Protein AF-A0A3D0K0B6-F1 (afdb_monomer)

Nearest PDB structures (foldseek):
  2vwb-assembly1_A  TM=2.974E-01  e=1.271E+00  Methanocaldococcus jannaschii DSM 2661
  6jis-assembly1_A-2  TM=5.300E-01  e=8.899E+00  Staphylococcus aureus

Secondary structure (DSSP, 8-state):
--PPP--------SS--------------------------TT----EEEEEEETTEEEEEEE-SSEEEEE----HHHHTTHHHHHHHHHHHHHHBTB-PPPPSSPEEEEEESSHHHHHHHHHHH-TTTHHHHHH--S--EEETTEEEEE----STT-HHHHHHHHHHHHHHHHHHH-SSPPPHHHHHHHHHHHT-EEEETTEEEE-GGG-HHHHHHHHHHHHTT-PPPHHHHHHS-HHHHHHTT--

Structure (mmCIF, N/CA/C/O backbone):
data_AF-A0A3D0K0B6-F1
#
_entry.id   AF-A0A3D0K0B6-F1
#
loop_
_atom_site.group_PDB
_atom_site.id
_atom_site.type_symbol
_atom_site.label_atom_id
_atom_site.label_alt_id
_atom_site.label_comp_id
_atom_site.label_asym_id
_atom_site.label_entity_id
_atom_site.label_seq_id
_atom_site.pdbx_PDB_ins_code
_atom_site.Cartn_x
_atom_site.Cartn_y
_atom_site.Cartn_z
_atom_site.occupancy
_atom_site.B_iso_or_equiv
_atom_site.auth_seq_id
_atom_site.auth_comp_id
_atom_site.auth_asym_id
_atom_site.auth_atom_id
_atom_site.pdbx_PDB_model_num
ATOM 1 N N . MET A 1 1 ? 21.552 -0.315 -41.404 1.00 33.12 1 MET A N 1
ATOM 2 C CA . MET A 1 1 ? 21.803 -0.482 -39.952 1.00 33.12 1 MET A CA 1
ATOM 3 C C . MET A 1 1 ? 20.729 0.277 -39.189 1.00 33.12 1 MET A C 1
ATOM 5 O O . MET A 1 1 ? 20.830 1.487 -39.053 1.00 33.12 1 MET A O 1
ATOM 9 N N . ILE A 1 2 ? 19.659 -0.404 -38.778 1.00 27.23 2 ILE A N 1
ATOM 10 C CA . ILE A 1 2 ? 18.521 0.222 -38.091 1.00 27.23 2 ILE A CA 1
ATOM 11 C C . ILE A 1 2 ? 18.709 -0.002 -36.589 1.00 27.23 2 ILE A C 1
ATOM 13 O O . ILE A 1 2 ? 18.655 -1.135 -36.117 1.00 27.23 2 ILE A O 1
ATOM 17 N N . ARG A 1 3 ? 18.976 1.082 -35.852 1.00 28.05 3 ARG A N 1
ATOM 18 C CA . ARG A 1 3 ? 18.969 1.111 -34.385 1.00 28.05 3 ARG A CA 1
ATOM 19 C C . ARG A 1 3 ? 17.520 0.940 -33.914 1.00 28.05 3 ARG A C 1
ATOM 21 O O . ARG A 1 3 ? 16.686 1.779 -34.238 1.00 28.05 3 ARG A O 1
ATOM 28 N N . ARG A 1 4 ? 17.216 -0.131 -33.176 1.00 26.19 4 ARG A N 1
ATOM 29 C CA . ARG A 1 4 ? 15.941 -0.290 -32.453 1.00 26.19 4 ARG A CA 1
ATOM 30 C C . ARG A 1 4 ? 16.156 0.080 -30.979 1.00 26.19 4 ARG A C 1
ATOM 32 O O . ARG A 1 4 ? 17.152 -0.372 -30.415 1.00 26.19 4 ARG A O 1
ATOM 39 N N . PRO A 1 5 ? 15.281 0.888 -30.358 1.00 27.02 5 PRO A N 1
ATOM 40 C CA . PRO A 1 5 ? 15.399 1.225 -28.947 1.00 27.02 5 PRO A CA 1
ATOM 41 C C . PRO A 1 5 ? 14.890 0.039 -28.111 1.00 27.02 5 PRO A C 1
ATOM 43 O O . PRO A 1 5 ? 13.745 -0.377 -28.260 1.00 27.02 5 PRO A O 1
ATOM 46 N N . LEU A 1 6 ? 15.751 -0.538 -27.267 1.00 25.33 6 LEU A N 1
ATOM 47 C CA . LEU A 1 6 ? 15.336 -1.442 -26.190 1.00 25.33 6 LEU A CA 1
ATOM 48 C C . LEU A 1 6 ? 14.904 -0.574 -25.000 1.00 25.33 6 LEU A C 1
ATOM 50 O O . LEU A 1 6 ? 15.735 0.136 -24.436 1.00 25.33 6 LEU A O 1
ATOM 54 N N . MET A 1 7 ? 13.627 -0.633 -24.629 1.00 29.88 7 MET A N 1
ATOM 55 C CA . MET A 1 7 ? 13.132 -0.138 -23.341 1.00 29.88 7 MET A CA 1
ATOM 56 C C . MET A 1 7 ? 12.935 -1.328 -22.398 1.00 29.88 7 MET A C 1
ATOM 58 O O . MET A 1 7 ? 12.463 -2.382 -22.819 1.00 29.88 7 MET A O 1
ATOM 62 N N . LEU A 1 8 ? 13.392 -1.153 -21.156 1.00 34.34 8 LEU A N 1
ATOM 63 C CA . LEU A 1 8 ? 13.624 -2.191 -20.153 1.00 34.34 8 LEU A CA 1
ATOM 64 C C . LEU A 1 8 ? 12.753 -1.932 -18.918 1.00 34.34 8 LEU A C 1
ATOM 66 O O . LEU A 1 8 ? 12.872 -0.869 -18.312 1.00 34.34 8 LEU A O 1
ATOM 70 N N . LEU A 1 9 ? 11.950 -2.919 -18.527 1.00 33.53 9 LEU A N 1
ATOM 71 C CA . LEU A 1 9 ? 11.263 -3.002 -17.236 1.00 33.53 9 LEU A CA 1
ATOM 72 C C . LEU A 1 9 ? 11.635 -4.367 -16.630 1.00 33.53 9 LEU A C 1
ATOM 74 O O . LEU A 1 9 ? 11.650 -5.349 -17.367 1.00 33.53 9 LEU A O 1
ATOM 78 N N . ALA A 1 10 ? 12.019 -4.412 -15.352 1.00 28.88 10 ALA A N 1
ATOM 79 C CA . ALA A 1 10 ? 12.613 -5.590 -14.707 1.00 28.88 10 ALA A CA 1
ATOM 80 C C . ALA A 1 10 ? 11.835 -6.013 -13.454 1.00 28.88 10 ALA A C 1
ATOM 82 O O . ALA A 1 10 ? 11.464 -5.149 -12.655 1.00 28.88 10 ALA A O 1
ATOM 83 N N . LEU A 1 11 ? 11.635 -7.326 -13.287 1.00 37.38 11 LEU A N 1
ATOM 84 C CA . LEU A 1 11 ? 10.888 -7.952 -12.186 1.00 37.38 11 LEU A CA 1
ATOM 85 C C . LEU A 1 11 ? 11.677 -7.914 -10.851 1.00 37.38 11 LEU A C 1
ATOM 87 O O . LEU A 1 11 ? 12.905 -7.983 -10.867 1.00 37.38 11 LEU A O 1
ATOM 91 N N . LEU A 1 12 ? 11.164 -7.752 -9.620 1.00 38.09 12 LEU A N 1
ATOM 92 C CA . LEU A 1 12 ? 9.867 -7.887 -8.925 1.00 38.09 12 LEU A CA 1
ATOM 93 C C . LEU A 1 12 ? 9.613 -9.196 -8.171 1.00 38.09 12 LEU A C 1
ATOM 95 O O . LEU A 1 12 ? 9.805 -10.271 -8.705 1.00 38.09 12 LEU A O 1
ATOM 99 N N . LEU A 1 13 ? 9.151 -9.038 -6.922 1.00 38.19 13 LEU A N 1
ATOM 100 C CA . LEU A 1 13 ? 8.365 -9.999 -6.128 1.00 38.19 13 LEU A CA 1
ATOM 101 C C . LEU A 1 13 ? 9.069 -11.253 -5.591 1.00 38.19 13 LEU A C 1
ATOM 103 O O . LEU A 1 13 ? 8.831 -12.382 -5.997 1.00 38.19 13 LEU A O 1
ATOM 107 N N . THR A 1 14 ? 9.832 -11.071 -4.515 1.00 32.78 14 THR A N 1
ATOM 108 C CA . THR A 1 14 ? 9.788 -12.057 -3.427 1.00 32.78 14 THR A CA 1
ATOM 109 C C . THR A 1 14 ? 8.677 -11.613 -2.483 1.00 32.78 14 THR A C 1
ATOM 111 O O . THR A 1 14 ? 8.954 -10.754 -1.649 1.00 32.78 14 THR A O 1
ATOM 114 N N . GLY A 1 15 ? 7.452 -12.133 -2.633 1.00 37.78 15 GLY A N 1
ATOM 115 C CA . GLY A 1 15 ? 6.475 -12.046 -1.543 1.00 37.78 15 GLY A CA 1
ATOM 116 C C . GLY A 1 15 ? 4.990 -11.913 -1.847 1.00 37.78 15 GLY A C 1
ATOM 117 O O . GLY A 1 15 ? 4.209 -12.323 -0.994 1.00 37.78 15 GLY A O 1
ATOM 118 N N . CYS A 1 16 ? 4.584 -11.377 -2.994 1.00 41.53 16 CYS A N 1
ATOM 119 C CA . CYS A 1 16 ? 3.164 -11.106 -3.223 1.00 41.53 16 CYS A CA 1
ATOM 120 C C . CYS A 1 16 ? 2.524 -12.259 -3.999 1.00 41.53 16 CYS A C 1
ATOM 122 O O . CYS A 1 16 ? 3.092 -12.766 -4.969 1.00 41.53 16 CYS A O 1
ATOM 124 N N . ALA A 1 17 ? 1.346 -12.691 -3.559 1.00 40.41 17 ALA A N 1
ATOM 125 C CA . ALA A 1 17 ? 0.437 -13.431 -4.420 1.00 40.41 17 ALA A CA 1
ATOM 126 C C . ALA A 1 17 ? -0.821 -12.603 -4.593 1.00 40.41 17 ALA A C 1
ATOM 128 O O . ALA A 1 17 ? -1.637 -12.479 -3.686 1.00 40.41 17 ALA A O 1
ATOM 129 N N . GLN A 1 18 ? -0.989 -12.056 -5.785 1.00 40.97 18 GLN A N 1
ATOM 130 C CA . GLN A 1 18 ? -2.272 -11.542 -6.210 1.00 40.97 18 GLN A CA 1
ATOM 131 C C . GLN A 1 18 ? -3.159 -12.739 -6.550 1.00 40.97 18 GLN A C 1
ATOM 133 O O . GLN A 1 18 ? -2.770 -13.626 -7.312 1.00 40.97 18 GLN A O 1
ATOM 138 N N . THR A 1 19 ? -4.349 -12.798 -5.961 1.00 38.09 19 THR A N 1
ATOM 139 C CA . THR A 1 19 ? -5.325 -13.815 -6.341 1.00 38.09 19 THR A CA 1
ATOM 140 C C . THR A 1 19 ? -6.302 -13.254 -7.348 1.00 38.09 19 THR A C 1
ATOM 142 O O . THR A 1 19 ? -7.126 -12.400 -7.041 1.00 38.09 19 THR A O 1
ATOM 145 N N . TYR A 1 20 ? -6.225 -13.785 -8.566 1.00 38.91 20 TYR A N 1
ATOM 146 C CA . TYR A 1 20 ? -7.275 -13.663 -9.567 1.00 38.91 20 TYR A CA 1
ATOM 147 C C . TYR A 1 20 ? -8.431 -14.586 -9.171 1.00 38.91 20 TYR A C 1
ATOM 149 O O . TYR A 1 20 ? -8.595 -15.674 -9.722 1.00 38.91 20 TYR A O 1
ATOM 157 N N . VAL A 1 21 ? -9.220 -14.189 -8.172 1.00 34.81 21 VAL A N 1
ATOM 158 C CA . VAL A 1 21 ? -10.475 -14.885 -7.879 1.00 34.81 21 VAL A CA 1
ATOM 159 C C . VAL A 1 21 ? -11.548 -14.314 -8.799 1.00 34.81 21 VAL A C 1
ATOM 161 O O . VAL A 1 21 ? -11.971 -13.171 -8.660 1.00 34.81 21 VAL A O 1
ATOM 164 N N . HIS A 1 22 ? -11.995 -15.104 -9.777 1.00 30.53 22 HIS A N 1
ATOM 165 C CA . HIS A 1 22 ? -13.179 -14.769 -10.563 1.00 30.53 22 HIS A CA 1
ATOM 166 C C . HIS A 1 22 ? -14.430 -15.256 -9.824 1.00 30.53 22 HIS A C 1
ATOM 168 O O . HIS A 1 22 ? -15.000 -16.294 -10.156 1.00 30.53 22 HIS A O 1
ATOM 174 N N . THR A 1 23 ? -14.863 -14.530 -8.797 1.00 28.89 23 THR A N 1
ATOM 175 C CA . THR A 1 23 ? -16.148 -14.779 -8.133 1.00 28.89 23 THR A CA 1
ATOM 176 C C . THR A 1 23 ? -17.231 -13.914 -8.771 1.00 28.89 23 THR A C 1
ATOM 178 O O . THR A 1 23 ? -17.314 -12.703 -8.581 1.00 28.89 23 THR A O 1
ATOM 181 N N . ARG A 1 24 ? -18.104 -14.552 -9.562 1.00 28.19 24 ARG A N 1
ATOM 182 C CA . ARG A 1 24 ? -19.399 -13.970 -9.937 1.00 28.19 24 ARG A CA 1
ATOM 183 C C . ARG A 1 24 ? -20.293 -13.881 -8.691 1.00 28.19 24 ARG A C 1
ATOM 185 O O . ARG A 1 24 ? -20.559 -14.909 -8.087 1.00 28.19 24 ARG A O 1
ATOM 192 N N . HIS A 1 25 ? -20.759 -12.662 -8.401 1.00 33.31 25 HIS A N 1
ATOM 193 C CA . HIS A 1 25 ? -21.971 -12.239 -7.670 1.00 33.31 25 HIS A CA 1
ATOM 194 C C . HIS A 1 25 ? -22.553 -13.119 -6.546 1.00 33.31 25 HIS A C 1
ATOM 196 O O . HIS A 1 25 ? -23.050 -14.205 -6.816 1.00 33.31 25 HIS A O 1
ATOM 202 N N . THR A 1 26 ? -22.787 -12.488 -5.385 1.00 29.45 26 THR A N 1
ATOM 203 C CA . THR A 1 26 ? -24.147 -12.328 -4.820 1.00 29.45 26 THR A CA 1
ATOM 204 C C . THR A 1 26 ? -24.251 -11.033 -4.014 1.00 29.45 26 THR A C 1
ATOM 206 O O . THR A 1 26 ? -23.355 -10.712 -3.236 1.00 29.45 26 THR A O 1
ATOM 209 N N . ASP A 1 27 ? -25.362 -10.322 -4.201 1.00 32.47 27 ASP A N 1
ATOM 210 C CA . ASP A 1 27 ? -25.748 -9.099 -3.500 1.00 32.47 27 ASP A CA 1
ATOM 211 C C . ASP A 1 27 ? -25.811 -9.299 -1.979 1.00 32.47 27 ASP A C 1
ATOM 213 O O . ASP A 1 27 ? -26.741 -9.898 -1.440 1.00 32.47 27 ASP A O 1
ATOM 217 N N . GLY A 1 28 ? -24.821 -8.758 -1.273 1.00 25.45 28 GLY A N 1
ATOM 218 C CA . GLY A 1 28 ? -24.930 -8.434 0.142 1.00 25.45 28 GLY A CA 1
ATOM 219 C C . GLY A 1 28 ? -25.215 -6.947 0.259 1.00 25.45 28 GLY A C 1
ATOM 220 O O . GLY A 1 28 ? -24.317 -6.135 0.054 1.00 25.45 28 GLY A O 1
ATOM 221 N N . VAL A 1 29 ? -26.463 -6.585 0.560 1.00 30.47 29 VAL A N 1
ATOM 222 C CA . VAL A 1 29 ? -26.863 -5.213 0.895 1.00 30.47 29 VAL A CA 1
ATOM 223 C C . VAL A 1 29 ? -26.018 -4.746 2.085 1.00 30.47 29 VAL A C 1
ATOM 225 O O . VAL A 1 29 ? -26.321 -5.059 3.235 1.00 30.47 29 VAL A O 1
ATOM 228 N N . ARG A 1 30 ? -24.924 -4.025 1.815 1.00 35.31 30 ARG A N 1
ATOM 229 C CA . ARG A 1 30 ? -24.173 -3.290 2.834 1.00 35.31 30 ARG A CA 1
ATOM 230 C C . ARG A 1 30 ? -24.937 -1.985 3.037 1.00 35.31 30 ARG A C 1
ATOM 232 O O . ARG A 1 30 ? -25.096 -1.206 2.101 1.00 35.31 30 ARG A O 1
ATOM 239 N N . SER A 1 31 ? -25.495 -1.823 4.233 1.00 31.08 31 SER A N 1
ATOM 240 C CA . SER A 1 31 ? -26.216 -0.626 4.668 1.00 31.08 31 SER A CA 1
ATOM 241 C C . SER A 1 31 ? -25.439 0.642 4.313 1.00 31.08 31 SER A C 1
ATOM 243 O O . SER A 1 31 ? -24.221 0.675 4.498 1.00 31.08 31 SER A O 1
ATOM 245 N N . GLU A 1 32 ? -26.156 1.655 3.818 1.00 27.95 32 GLU A N 1
ATOM 246 C CA . GLU A 1 32 ? -25.639 2.988 3.490 1.00 27.95 32 GLU A CA 1
ATOM 247 C C . GLU A 1 32 ? -24.659 3.496 4.560 1.00 27.95 32 GLU A C 1
ATOM 249 O O . GLU A 1 32 ? -24.895 3.273 5.755 1.00 27.95 32 GLU A O 1
ATOM 254 N N . PRO A 1 33 ? -23.570 4.190 4.179 1.00 37.03 33 PRO A N 1
ATOM 255 C CA . PRO A 1 33 ? -22.687 4.786 5.163 1.00 37.03 33 PRO A CA 1
ATOM 256 C C . PRO A 1 33 ? -23.485 5.826 5.951 1.00 37.03 33 PRO A C 1
ATOM 258 O O . PRO A 1 33 ? -23.880 6.867 5.424 1.00 37.03 33 PRO A O 1
ATOM 261 N N . ALA A 1 34 ? -23.739 5.517 7.224 1.00 35.72 34 ALA A N 1
ATOM 262 C CA . ALA A 1 34 ? -24.289 6.462 8.176 1.00 35.72 34 ALA A CA 1
ATOM 263 C C . ALA A 1 34 ? -23.447 7.740 8.121 1.00 35.72 34 ALA A C 1
ATOM 265 O O . ALA A 1 34 ? -22.226 7.684 8.245 1.00 35.72 34 ALA A O 1
ATOM 266 N N . ASN A 1 35 ? -24.131 8.857 7.887 1.00 32.78 35 ASN A N 1
ATOM 267 C CA . ASN A 1 35 ? -23.656 10.236 7.879 1.00 32.78 35 ASN A CA 1
ATOM 268 C C . ASN A 1 35 ? -22.459 10.453 8.840 1.00 32.78 35 ASN A C 1
ATOM 270 O O . ASN A 1 35 ? -22.657 10.719 10.027 1.00 32.78 35 ASN A O 1
ATOM 274 N N . ARG A 1 36 ? -21.217 10.285 8.353 1.00 44.59 36 ARG A N 1
ATOM 275 C CA . ARG A 1 36 ? -19.996 10.471 9.154 1.00 44.59 36 ARG A CA 1
ATOM 276 C C . ARG A 1 36 ? -19.778 11.974 9.312 1.00 44.59 36 ARG A C 1
ATOM 278 O O . ARG A 1 36 ? -19.356 12.653 8.379 1.00 44.59 36 ARG A O 1
ATOM 285 N N . SER A 1 37 ? -20.129 12.511 10.479 1.00 31.39 37 SER A N 1
ATOM 286 C CA . SER A 1 37 ? -19.869 13.907 10.817 1.00 31.39 37 SER A CA 1
ATOM 287 C C . SER A 1 37 ? -18.380 14.088 11.097 1.00 31.39 37 SER A C 1
ATOM 289 O O . SER A 1 37 ? -17.897 13.752 12.177 1.00 31.39 37 SER A O 1
ATOM 291 N N . TRP A 1 38 ? -17.654 14.626 10.124 1.00 41.03 38 TRP A N 1
ATOM 292 C CA . TRP A 1 38 ? -16.280 15.075 10.307 1.00 41.03 38 TRP A CA 1
ATOM 293 C C . TRP A 1 38 ? -16.286 16.328 11.190 1.00 41.03 38 TRP A C 1
ATOM 295 O O . TRP A 1 38 ? -16.588 17.427 10.725 1.00 41.03 38 TRP A O 1
ATOM 305 N N . SER A 1 39 ? -16.009 16.181 12.485 1.00 34.47 39 SER A N 1
ATOM 306 C CA . SER A 1 39 ? -15.748 17.335 13.343 1.00 34.47 39 SER A CA 1
ATOM 307 C C . SER A 1 39 ? -14.322 17.813 13.089 1.00 34.47 39 SER A C 1
ATOM 309 O O . SER A 1 39 ? -13.369 17.158 13.508 1.00 34.47 39 SER A O 1
ATOM 311 N N . MET A 1 40 ? -14.176 18.951 12.407 1.00 31.89 40 MET A N 1
ATOM 312 C CA . MET A 1 40 ? -12.910 19.683 12.365 1.00 31.89 40 MET A CA 1
ATOM 313 C C . MET A 1 40 ? -12.516 20.050 13.798 1.00 31.89 40 MET A C 1
ATOM 315 O O . MET A 1 40 ? -13.176 20.878 14.425 1.00 31.89 40 MET A O 1
ATOM 319 N N . SER A 1 41 ? -11.449 19.450 14.321 1.00 40.12 41 SER A N 1
ATOM 320 C CA . SER A 1 41 ? -10.722 20.062 15.429 1.00 40.12 41 SER A CA 1
ATOM 321 C C . SER A 1 41 ? -9.900 21.231 14.881 1.00 40.12 41 SER A C 1
ATOM 323 O O . SER A 1 41 ? -9.440 21.202 13.736 1.00 40.12 41 SER A O 1
ATOM 325 N N . GLU A 1 42 ? -9.708 22.269 15.693 1.00 38.72 42 GLU A N 1
ATOM 326 C CA . GLU A 1 42 ? -8.982 23.499 15.331 1.00 38.72 42 GLU A CA 1
ATOM 327 C C . GLU A 1 42 ? -7.492 23.267 14.969 1.00 38.72 42 GLU A C 1
ATOM 329 O O . GLU A 1 42 ? -6.800 24.206 14.587 1.00 38.72 42 GLU A O 1
ATOM 334 N N . GLU A 1 43 ? -7.013 22.015 14.995 1.00 44.09 43 GLU A N 1
ATOM 335 C CA . GLU A 1 43 ? -5.651 21.598 14.630 1.00 44.09 43 GLU A CA 1
ATOM 336 C C . GLU A 1 43 ? -5.557 20.729 13.357 1.00 44.09 43 GLU A C 1
ATOM 338 O O . GLU A 1 43 ? -4.500 20.176 13.068 1.00 44.09 43 GLU A O 1
ATOM 343 N N . GLY A 1 44 ? -6.619 20.619 12.550 1.00 46.34 44 GLY A N 1
ATOM 344 C CA . GLY A 1 44 ? -6.508 20.044 11.199 1.00 46.34 44 GLY A CA 1
ATOM 345 C C . GLY A 1 44 ? -6.074 18.573 11.158 1.00 46.34 44 GLY A C 1
ATOM 346 O O . GLY A 1 44 ? -5.379 18.168 10.227 1.00 46.34 44 GLY A O 1
ATOM 347 N N . ASN A 1 45 ? -6.463 17.773 12.155 1.00 53.91 45 ASN A N 1
ATOM 348 C CA . ASN A 1 45 ? -6.181 16.342 12.150 1.00 53.91 45 ASN A CA 1
ATOM 349 C C . ASN A 1 45 ? -7.218 15.611 11.281 1.00 53.91 45 ASN A C 1
ATOM 351 O O . ASN A 1 45 ? -8.366 15.436 11.682 1.00 53.91 45 ASN A O 1
ATOM 355 N N . TRP A 1 46 ? -6.816 15.208 10.074 1.00 76.31 46 TRP A N 1
ATOM 356 C CA . TRP A 1 46 ? -7.658 14.493 9.102 1.00 76.31 46 TRP A CA 1
ATOM 357 C C . TRP A 1 46 ? -7.794 12.995 9.415 1.00 76.31 46 TRP A C 1
ATOM 359 O O . TRP A 1 46 ? -8.292 12.243 8.583 1.00 76.31 46 TRP A O 1
ATOM 369 N N . SER A 1 47 ? -7.341 12.552 10.591 1.00 88.94 47 SER A N 1
ATOM 370 C CA . SER A 1 47 ? -7.308 11.144 10.975 1.00 88.94 47 SER A CA 1
ATOM 371 C C . SER A 1 47 ? -7.947 10.868 12.336 1.00 88.94 47 SER A C 1
ATOM 373 O O . SER A 1 47 ? -7.995 11.729 13.216 1.00 88.94 47 SER A O 1
ATOM 375 N N . SER A 1 48 ? -8.456 9.648 12.488 1.00 94.19 48 SER A N 1
ATOM 376 C CA . SER A 1 48 ? -9.111 9.113 13.682 1.00 94.19 48 SER A CA 1
ATOM 377 C C . SER A 1 48 ? -8.392 7.826 14.095 1.00 94.19 48 SER A C 1
ATOM 379 O O . SER A 1 48 ? -8.055 7.009 13.242 1.00 94.19 48 SER A O 1
ATOM 381 N N . LEU A 1 49 ? -8.131 7.653 15.395 1.00 95.38 49 LEU A N 1
ATOM 382 C CA . LEU A 1 49 ? -7.564 6.427 15.962 1.00 95.38 49 LEU A CA 1
ATOM 383 C C . LEU A 1 49 ? -8.574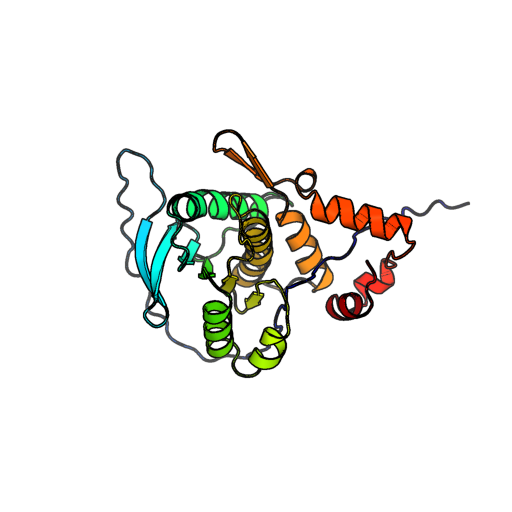 5.835 16.943 1.00 95.38 49 LEU A C 1
ATOM 385 O O . LEU A 1 49 ? -8.876 6.453 17.964 1.00 95.38 49 LEU A O 1
ATOM 389 N N . GLN A 1 50 ? -9.098 4.651 16.633 1.00 96.62 50 GLN A N 1
ATOM 390 C CA . GLN A 1 50 ? -10.077 3.949 17.463 1.00 96.62 50 GLN A CA 1
ATOM 391 C C . GLN A 1 50 ? -9.504 2.625 17.973 1.00 96.62 50 GLN A C 1
ATOM 393 O O . GLN A 1 50 ? -8.800 1.944 17.223 1.00 96.62 50 GLN A O 1
ATOM 398 N N . PRO A 1 51 ? -9.830 2.204 19.208 1.00 97.44 51 PRO A N 1
ATOM 399 C CA . PRO A 1 51 ? -9.522 0.856 19.662 1.00 97.44 51 PRO A CA 1
ATOM 400 C C . PRO A 1 51 ? -10.128 -0.186 18.720 1.00 97.44 51 PRO A C 1
ATOM 402 O O . PRO A 1 51 ? -11.295 -0.099 18.331 1.00 97.44 51 PRO A O 1
ATOM 405 N N . TRP A 1 52 ? -9.340 -1.194 18.375 1.00 97.31 52 TRP A N 1
ATOM 406 C CA . TRP A 1 52 ? -9.758 -2.315 17.547 1.00 97.31 52 TRP A CA 1
ATOM 407 C C . TRP A 1 52 ? -9.159 -3.605 18.099 1.00 97.31 52 TRP A C 1
ATOM 409 O O . TRP A 1 52 ? -8.156 -3.580 18.798 1.00 97.31 52 TRP A O 1
ATOM 419 N N . THR A 1 53 ? -9.765 -4.753 17.800 1.00 97.06 53 THR A N 1
ATOM 420 C CA . THR A 1 53 ? -9.188 -6.044 18.184 1.00 97.06 53 THR A CA 1
ATOM 421 C C . THR A 1 53 ? -9.273 -7.039 17.041 1.00 97.06 53 THR A C 1
ATOM 423 O O . THR A 1 53 ? -10.242 -7.067 16.277 1.00 97.06 53 THR A O 1
ATOM 426 N N . PHE A 1 54 ? -8.270 -7.908 16.953 1.00 97.44 54 PHE A N 1
ATOM 427 C CA . PHE A 1 54 ? -8.267 -9.035 16.032 1.00 97.44 54 PHE A CA 1
ATOM 428 C C . PHE A 1 54 ? -8.040 -10.334 16.789 1.00 97.44 54 PHE A C 1
ATOM 430 O O . PHE A 1 54 ? -6.961 -10.583 17.319 1.00 97.44 54 PHE A O 1
ATOM 437 N N . MET A 1 55 ? -9.071 -11.181 16.845 1.00 96.06 55 MET A N 1
ATOM 438 C CA . MET A 1 55 ? -9.016 -12.477 17.537 1.00 96.06 55 MET A CA 1
ATOM 439 C C . MET A 1 55 ? -8.508 -12.378 18.992 1.00 96.06 55 MET A C 1
ATOM 441 O O . MET A 1 55 ? -7.768 -13.245 19.455 1.00 96.06 55 MET A O 1
ATOM 445 N N . GLY A 1 56 ? -8.903 -11.320 19.708 1.00 95.25 56 GLY A N 1
ATOM 446 C CA . GLY A 1 56 ? -8.500 -11.071 21.097 1.00 95.25 56 GLY A CA 1
ATOM 447 C C . GLY A 1 56 ? -7.132 -10.404 21.268 1.00 95.25 56 GLY A C 1
ATOM 448 O O . GLY A 1 56 ? -6.694 -10.236 22.400 1.00 95.25 56 GLY A O 1
ATOM 449 N N . VAL A 1 57 ? -6.458 -10.029 20.177 1.00 96.94 57 VAL A N 1
ATOM 450 C CA . VAL A 1 57 ? -5.270 -9.169 20.214 1.00 96.94 57 VAL A CA 1
ATOM 451 C C . VAL A 1 57 ? -5.710 -7.716 20.078 1.00 96.94 57 VAL A C 1
ATOM 453 O O . VAL A 1 57 ? -6.459 -7.394 19.155 1.00 96.94 57 VAL A O 1
ATOM 456 N N . GLU A 1 58 ? -5.250 -6.866 20.994 1.00 97.75 58 GLU A N 1
ATOM 457 C CA . GLU A 1 58 ? -5.476 -5.419 20.956 1.00 97.75 58 GLU A CA 1
ATOM 458 C C . GLU A 1 58 ? -4.806 -4.778 19.737 1.00 97.75 58 GLU A C 1
ATOM 460 O O . GLU A 1 58 ? -3.754 -5.216 19.266 1.00 97.75 58 GLU A O 1
ATOM 465 N N . GLY A 1 59 ? -5.425 -3.725 19.226 1.00 97.31 59 GLY A N 1
ATOM 466 C CA . GLY A 1 59 ? -4.967 -2.998 18.059 1.00 97.31 59 GLY A CA 1
ATOM 467 C C . GLY A 1 59 ? -5.676 -1.659 17.905 1.00 97.31 59 GLY A C 1
ATOM 468 O O . GLY A 1 59 ? -6.431 -1.207 18.768 1.00 97.31 59 GLY A O 1
ATOM 469 N N . THR A 1 60 ? -5.433 -1.031 16.765 1.00 98.38 60 THR A N 1
ATOM 470 C CA . THR A 1 60 ? -5.929 0.295 16.424 1.00 98.38 60 THR A CA 1
ATOM 471 C C . THR A 1 60 ? -6.531 0.258 15.026 1.00 98.38 60 THR A C 1
ATOM 473 O O . THR A 1 60 ? -5.917 -0.244 14.084 1.00 98.38 60 THR A O 1
ATOM 476 N N . LEU A 1 61 ? -7.736 0.799 14.884 1.00 98.44 61 LEU A N 1
ATOM 477 C CA . LEU A 1 61 ? -8.281 1.216 13.602 1.00 98.44 61 LEU A CA 1
ATOM 478 C C . LEU A 1 61 ? -7.848 2.664 13.368 1.00 98.44 61 LEU A C 1
ATOM 480 O O . LEU A 1 61 ? -8.214 3.560 14.126 1.00 98.44 61 LEU A O 1
ATOM 484 N N . VAL A 1 62 ? -7.057 2.867 12.324 1.00 98.12 62 VAL A N 1
ATOM 485 C CA . VAL A 1 62 ? -6.645 4.175 11.828 1.00 98.12 62 VAL A CA 1
ATOM 486 C C . VAL A 1 62 ? -7.561 4.540 10.664 1.00 98.12 62 VAL A C 1
ATOM 488 O O . VAL A 1 62 ? -7.591 3.843 9.652 1.00 98.12 62 VAL A O 1
ATOM 491 N N . GLU A 1 63 ? -8.298 5.633 10.789 1.00 97.56 63 GLU A N 1
ATOM 492 C CA . GLU A 1 63 ? -9.176 6.143 9.738 1.00 97.56 63 GLU A CA 1
ATOM 493 C C . GLU A 1 63 ? -8.632 7.453 9.182 1.00 97.56 63 GLU A C 1
ATOM 495 O O . GLU A 1 63 ? -8.189 8.325 9.930 1.00 97.56 63 GLU A O 1
ATOM 500 N N . THR A 1 64 ? -8.725 7.610 7.869 1.00 96.69 64 THR A N 1
ATOM 501 C CA . THR A 1 64 ? -8.458 8.854 7.138 1.00 96.69 64 THR A CA 1
ATOM 502 C C . THR A 1 64 ? -9.605 9.092 6.142 1.00 96.69 64 THR A C 1
ATOM 504 O O . THR A 1 64 ? -10.521 8.266 6.059 1.00 96.69 64 THR A O 1
ATOM 507 N N . PRO A 1 65 ? -9.612 10.179 5.346 1.00 95.50 65 PRO A N 1
ATOM 508 C CA . PRO A 1 65 ? -10.645 10.365 4.331 1.00 95.50 65 PRO A CA 1
ATOM 509 C C . PRO A 1 65 ? -10.690 9.225 3.304 1.00 95.50 65 PRO A C 1
ATOM 511 O O . PRO A 1 65 ? -11.767 8.921 2.791 1.00 95.50 65 PRO A O 1
ATOM 514 N N . ASN A 1 66 ? -9.545 8.594 3.007 1.00 97.31 66 ASN A N 1
ATOM 515 C CA . ASN A 1 66 ? -9.433 7.579 1.960 1.00 97.31 66 ASN A CA 1
ATOM 516 C C . ASN A 1 66 ? -9.059 6.173 2.455 1.00 97.31 66 ASN A C 1
ATOM 518 O O . ASN A 1 66 ? -9.006 5.259 1.630 1.00 97.31 66 ASN A O 1
ATOM 522 N N . TRP A 1 67 ? -8.821 5.968 3.753 1.00 98.00 67 TRP A N 1
ATOM 523 C CA . TRP A 1 67 ? -8.326 4.694 4.281 1.00 98.00 67 TRP A CA 1
ATOM 524 C C . TRP A 1 67 ? -8.996 4.268 5.589 1.00 98.00 67 TRP A C 1
ATOM 526 O O . TRP A 1 67 ? -9.310 5.089 6.449 1.00 98.00 67 TRP A O 1
ATOM 536 N N . GLU A 1 68 ? -9.146 2.954 5.742 1.00 98.44 68 GLU A N 1
ATOM 537 C CA . GLU A 1 68 ? -9.467 2.261 6.991 1.00 98.44 68 GLU A CA 1
ATOM 538 C C . GLU A 1 68 ? -8.370 1.213 7.229 1.00 98.44 68 GLU A C 1
ATOM 540 O O . GLU A 1 68 ? -8.350 0.162 6.587 1.00 98.44 68 GLU A O 1
ATOM 545 N N . ILE A 1 69 ? -7.413 1.515 8.110 1.00 98.44 69 ILE A N 1
ATOM 546 C CA . ILE A 1 69 ? -6.241 0.673 8.369 1.00 98.44 69 ILE A CA 1
ATOM 547 C C . ILE A 1 69 ? -6.400 0.003 9.731 1.00 98.44 69 ILE A C 1
ATOM 549 O O . ILE A 1 69 ? -6.294 0.630 10.783 1.00 98.44 69 ILE A O 1
ATOM 553 N N . TYR A 1 70 ? -6.626 -1.299 9.706 1.00 98.56 70 TYR A N 1
ATOM 554 C CA . TYR A 1 70 ? -6.743 -2.160 10.868 1.00 98.56 70 TYR A CA 1
ATOM 555 C C . TYR A 1 70 ? -5.365 -2.713 11.219 1.00 98.56 70 TYR A C 1
ATOM 557 O O . TYR A 1 70 ? -4.818 -3.544 10.489 1.00 98.56 70 TYR A O 1
ATOM 565 N N . THR A 1 71 ? -4.784 -2.261 12.326 1.00 97.94 71 THR A N 1
ATOM 566 C CA . THR A 1 71 ? -3.436 -2.668 12.727 1.00 97.94 71 THR A CA 1
ATOM 567 C C . THR A 1 71 ? -3.374 -3.185 14.155 1.00 97.94 71 THR A C 1
ATOM 569 O O . THR A 1 71 ? -4.047 -2.687 15.046 1.00 97.94 71 THR A O 1
ATOM 572 N N . THR A 1 72 ? -2.565 -4.214 14.376 1.00 97.38 72 THR A N 1
ATOM 573 C CA . THR A 1 72 ? -2.204 -4.724 15.712 1.00 97.38 72 THR A CA 1
ATOM 574 C C . THR A 1 72 ? -0.760 -4.378 16.073 1.00 97.38 72 THR A C 1
ATOM 576 O O . THR A 1 72 ? -0.200 -4.948 17.007 1.00 97.38 72 THR A O 1
ATOM 579 N N . ILE A 1 73 ? -0.126 -3.483 15.309 1.00 94.38 73 ILE A N 1
ATOM 580 C CA . ILE A 1 73 ? 1.198 -2.966 15.640 1.00 94.38 73 ILE A CA 1
ATOM 581 C C . ILE A 1 73 ? 1.053 -2.057 16.861 1.00 94.38 73 ILE A C 1
ATOM 583 O O . ILE A 1 73 ? 0.224 -1.150 16.878 1.00 94.38 73 ILE A O 1
ATOM 587 N N . ASP A 1 74 ? 1.863 -2.313 17.882 1.00 91.94 74 ASP A N 1
ATOM 588 C CA . ASP A 1 74 ? 1.832 -1.619 19.173 1.00 91.94 74 ASP A CA 1
ATOM 589 C C . ASP A 1 74 ? 2.775 -0.406 19.232 1.00 91.94 74 ASP A C 1
ATOM 591 O O . ASP A 1 74 ? 2.694 0.420 20.142 1.00 91.94 74 ASP A O 1
ATOM 595 N N . ASN A 1 75 ? 3.658 -0.254 18.244 1.00 91.62 75 ASN A N 1
ATOM 596 C CA . ASN A 1 75 ? 4.539 0.897 18.123 1.00 91.62 75 ASN A CA 1
ATOM 597 C C . ASN A 1 75 ? 3.733 2.163 17.788 1.00 91.62 75 ASN A C 1
ATOM 599 O O . ASN A 1 75 ? 3.475 2.468 16.622 1.00 91.62 75 ASN A O 1
ATOM 603 N N . GLU A 1 76 ? 3.399 2.945 18.816 1.00 91.25 76 GLU A N 1
ATOM 604 C CA . GLU A 1 76 ? 2.632 4.190 18.693 1.00 91.25 76 GLU A CA 1
ATOM 605 C C . GLU A 1 76 ? 3.220 5.159 17.663 1.00 91.25 76 GLU A C 1
ATOM 607 O O . GLU A 1 76 ? 2.480 5.810 16.930 1.00 91.25 76 GLU A O 1
ATOM 612 N N . ARG A 1 77 ? 4.552 5.270 17.566 1.00 89.81 77 ARG A N 1
ATOM 613 C CA . ARG A 1 77 ? 5.187 6.164 16.588 1.00 89.81 77 ARG A CA 1
ATOM 614 C C . ARG A 1 77 ? 4.899 5.709 15.160 1.00 89.81 77 ARG A C 1
ATOM 616 O O . ARG A 1 77 ? 4.701 6.559 14.295 1.00 89.81 77 ARG A O 1
ATOM 623 N N . PHE A 1 78 ? 4.912 4.402 14.917 1.00 91.06 78 PHE A N 1
ATOM 624 C CA . PHE A 1 78 ? 4.602 3.844 13.608 1.00 91.06 78 PHE A CA 1
ATOM 625 C C . PHE A 1 78 ? 3.118 4.007 13.283 1.00 91.06 78 PHE A C 1
ATOM 627 O O . PHE A 1 78 ? 2.793 4.546 12.230 1.00 91.06 78 PHE A O 1
ATOM 634 N N . VAL A 1 79 ? 2.229 3.663 14.220 1.00 93.75 79 VAL A N 1
ATOM 635 C CA . VAL A 1 79 ? 0.772 3.812 14.061 1.00 93.75 79 VAL A CA 1
ATOM 636 C C . VAL A 1 79 ? 0.384 5.264 13.770 1.00 93.75 79 VAL A C 1
ATOM 638 O O . VAL A 1 79 ? -0.350 5.518 12.819 1.00 93.75 79 VAL A O 1
ATOM 641 N N . ASN A 1 80 ? 0.942 6.229 14.507 1.00 92.56 80 ASN A N 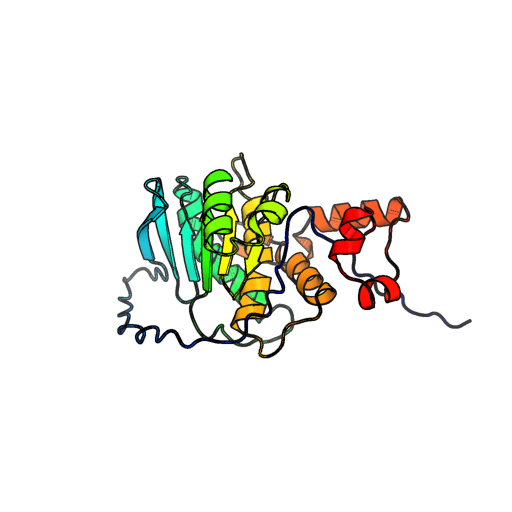1
ATOM 642 C CA . ASN A 1 80 ? 0.707 7.659 14.272 1.00 92.56 80 ASN A CA 1
ATOM 643 C C . ASN A 1 80 ? 1.265 8.162 12.929 1.00 92.56 80 ASN A C 1
ATOM 645 O O . ASN A 1 80 ? 0.870 9.226 12.465 1.00 92.56 80 ASN A O 1
ATOM 649 N N . PHE A 1 81 ? 2.191 7.429 12.306 1.00 92.38 81 PHE A N 1
ATOM 650 C CA . PHE A 1 81 ? 2.761 7.774 11.003 1.00 92.38 81 PHE A CA 1
ATOM 651 C C . PHE A 1 81 ? 1.957 7.198 9.823 1.00 92.38 81 PHE A C 1
ATOM 653 O O . PHE A 1 81 ? 2.068 7.705 8.705 1.00 92.38 81 PHE A O 1
ATOM 660 N N . LEU A 1 82 ? 1.136 6.164 10.051 1.00 94.75 82 LEU A N 1
ATOM 661 C CA . LEU A 1 82 ? 0.353 5.511 8.997 1.00 94.75 82 LEU A CA 1
ATOM 662 C C . LEU A 1 82 ? -0.597 6.462 8.246 1.00 94.75 82 LEU A C 1
ATOM 664 O O . LEU A 1 82 ? -0.589 6.386 7.016 1.00 94.75 82 LEU A O 1
ATOM 668 N N . PRO A 1 83 ? -1.361 7.369 8.899 1.00 96.19 83 PRO A N 1
ATOM 669 C CA . PRO A 1 83 ? -2.265 8.274 8.186 1.00 96.19 83 PRO A CA 1
ATOM 670 C C . PRO A 1 83 ? -1.560 9.070 7.085 1.00 96.19 83 PRO A C 1
ATOM 672 O O . PRO A 1 83 ? -1.949 9.015 5.918 1.00 96.19 83 PRO A O 1
ATOM 675 N N . ASP A 1 84 ? -0.468 9.747 7.449 1.00 94.69 84 ASP A N 1
ATOM 676 C CA . ASP A 1 84 ? 0.302 10.585 6.532 1.00 94.69 84 ASP A CA 1
ATOM 677 C C . ASP A 1 84 ? 0.911 9.758 5.398 1.00 94.69 84 ASP A C 1
ATOM 679 O O . ASP A 1 84 ? 0.963 10.205 4.249 1.00 94.69 84 ASP A O 1
ATOM 683 N N . PHE A 1 85 ? 1.382 8.546 5.705 1.00 96.25 85 PHE A N 1
ATOM 684 C CA . PHE A 1 85 ? 1.986 7.668 4.712 1.00 96.25 85 PHE A CA 1
ATOM 685 C C . PHE A 1 85 ? 0.989 7.184 3.667 1.00 96.25 85 PHE A C 1
ATOM 687 O O . PHE A 1 85 ? 1.265 7.306 2.473 1.00 96.25 85 PHE A O 1
ATOM 694 N N . TYR A 1 86 ? -0.154 6.656 4.098 1.00 97.62 86 TYR A N 1
ATOM 695 C CA . TYR A 1 86 ? -1.157 6.096 3.196 1.00 97.62 86 TYR A CA 1
ATOM 696 C C . TYR A 1 86 ? -1.828 7.179 2.341 1.00 97.62 86 TYR A C 1
ATOM 698 O O . TYR A 1 86 ? -2.035 6.977 1.143 1.00 97.62 86 TYR A O 1
ATOM 706 N N . GLU A 1 87 ? -2.089 8.364 2.900 1.00 97.31 87 GLU A N 1
ATOM 707 C CA . GLU A 1 87 ? -2.592 9.502 2.120 1.00 97.31 87 GLU A CA 1
ATOM 708 C C . GLU A 1 87 ? -1.551 10.003 1.106 1.00 97.31 87 GLU A C 1
ATOM 710 O O . GLU A 1 87 ? -1.876 10.222 -0.063 1.00 97.31 87 GLU A O 1
ATOM 715 N N . ALA A 1 88 ? -0.274 10.103 1.495 1.00 96.81 88 ALA A N 1
ATOM 716 C CA . ALA A 1 88 ? 0.792 10.467 0.560 1.00 96.81 88 ALA A CA 1
ATOM 717 C C . ALA A 1 88 ? 1.004 9.410 -0.541 1.00 96.81 88 ALA A C 1
ATOM 719 O O . ALA A 1 88 ? 1.345 9.766 -1.672 1.00 96.81 88 ALA A O 1
ATOM 720 N N . ALA A 1 89 ? 0.815 8.126 -0.224 1.00 97.69 89 ALA A N 1
ATOM 721 C CA . ALA A 1 89 ? 0.882 7.041 -1.195 1.00 97.69 89 ALA A CA 1
ATOM 722 C C . ALA A 1 89 ? -0.264 7.150 -2.207 1.00 97.69 89 ALA A C 1
ATOM 724 O O . ALA A 1 89 ? -0.012 7.134 -3.410 1.00 97.69 89 ALA A O 1
ATOM 725 N N . LEU A 1 90 ? -1.498 7.364 -1.738 1.00 97.88 90 LEU A N 1
ATOM 726 C CA . LEU A 1 90 ? -2.655 7.558 -2.610 1.00 97.88 90 LEU A CA 1
ATOM 727 C C . LEU A 1 90 ? -2.499 8.775 -3.525 1.00 97.88 90 LEU A C 1
ATOM 729 O O . LEU A 1 90 ? -2.753 8.679 -4.726 1.00 97.88 90 LEU A O 1
ATOM 733 N N . GLU A 1 91 ? -2.046 9.906 -2.983 1.00 96.81 91 GLU A N 1
ATOM 734 C CA . GLU A 1 91 ? -1.748 11.093 -3.787 1.00 96.81 91 GLU A CA 1
ATOM 735 C C . GLU A 1 91 ? -0.722 10.767 -4.879 1.00 96.81 91 GLU A C 1
ATOM 737 O O . GLU A 1 91 ? -0.872 11.174 -6.034 1.00 96.81 91 GLU A O 1
ATOM 742 N N . HIS A 1 92 ? 0.299 9.971 -4.553 1.00 97.31 92 HIS A N 1
ATOM 743 C CA . HIS A 1 92 ? 1.273 9.535 -5.543 1.00 97.31 92 HIS A CA 1
ATOM 744 C C . HIS A 1 92 ? 0.659 8.632 -6.617 1.00 97.31 92 HIS A C 1
ATOM 746 O O . HIS A 1 92 ? 0.885 8.886 -7.801 1.00 97.31 92 HIS A O 1
ATOM 752 N N . TYR A 1 93 ? -0.151 7.635 -6.244 1.00 97.25 93 TYR A N 1
ATOM 753 C CA . TYR A 1 93 ? -0.835 6.763 -7.210 1.00 97.25 93 TYR A CA 1
ATOM 754 C C . TYR A 1 93 ? -1.623 7.588 -8.219 1.00 97.25 93 TYR A C 1
ATOM 756 O O . TYR A 1 93 ? -1.582 7.320 -9.418 1.00 97.25 93 TYR A O 1
ATOM 764 N N . ARG A 1 94 ? -2.288 8.634 -7.726 1.00 96.81 94 ARG A N 1
ATOM 765 C CA . ARG A 1 94 ? -3.182 9.482 -8.506 1.00 96.81 94 ARG A CA 1
ATOM 766 C C . ARG A 1 94 ? -2.501 10.513 -9.386 1.00 96.81 94 ARG A C 1
ATOM 768 O O . ARG A 1 94 ? -3.192 11.134 -10.185 1.00 96.81 94 ARG A O 1
ATOM 775 N N . THR A 1 95 ? -1.196 10.717 -9.223 1.00 95.81 95 THR A N 1
ATOM 776 C CA . THR A 1 95 ? -0.450 11.783 -9.906 1.00 95.81 95 THR A CA 1
ATOM 777 C C . THR A 1 95 ? 0.765 11.274 -10.683 1.00 95.81 95 THR A C 1
ATOM 779 O O . THR A 1 95 ? 1.267 11.978 -11.560 1.00 95.81 95 THR A O 1
ATOM 782 N N . ALA A 1 96 ? 1.233 10.045 -10.425 1.00 92.69 96 ALA A N 1
ATOM 783 C CA . ALA A 1 96 ? 2.441 9.483 -11.037 1.00 92.69 96 ALA A CA 1
ATOM 784 C C . ALA A 1 96 ? 2.367 9.347 -12.570 1.00 92.69 96 ALA A C 1
ATOM 786 O O . ALA A 1 96 ? 3.397 9.441 -13.240 1.00 92.69 96 ALA A O 1
ATOM 787 N N . PHE A 1 97 ? 1.168 9.151 -13.129 1.00 90.31 97 PHE A N 1
ATOM 788 C CA . PHE A 1 97 ? 0.945 8.938 -14.568 1.00 90.31 97 PHE A CA 1
ATOM 789 C C . PHE A 1 97 ? -0.030 9.955 -15.183 1.00 90.31 97 PHE A C 1
ATOM 791 O O . PHE A 1 97 ? -0.641 9.689 -16.217 1.00 90.31 97 PHE A O 1
ATOM 798 N N . GLY A 1 98 ? -0.167 11.123 -14.551 1.00 91.38 98 GLY A N 1
ATOM 799 C CA . GLY A 1 98 ? -1.251 12.074 -14.805 1.00 91.38 98 GLY A CA 1
ATOM 800 C C . GLY A 1 98 ? -2.333 11.974 -13.733 1.00 91.38 98 GLY A C 1
ATOM 801 O O . GLY A 1 98 ? -2.161 11.246 -12.762 1.00 91.38 98 GLY A O 1
ATOM 802 N N . GLU A 1 99 ? -3.424 12.721 -13.899 1.00 94.88 99 GLU A N 1
ATOM 803 C CA . GLU A 1 99 ? -4.522 12.764 -12.927 1.00 94.88 99 GLU A CA 1
ATOM 804 C C . GLU A 1 99 ? -5.415 11.521 -13.047 1.00 94.88 99 GLU A C 1
ATOM 806 O O . GLU A 1 99 ? -6.134 11.350 -14.034 1.00 94.88 99 GLU A O 1
ATOM 811 N N . LEU A 1 100 ? -5.385 10.659 -12.029 1.00 96.12 100 LEU A N 1
ATOM 812 C CA . LEU A 1 100 ? -6.268 9.497 -11.913 1.00 96.12 100 LEU A CA 1
ATOM 813 C C . LEU A 1 100 ? -7.402 9.748 -10.897 1.00 96.12 100 LEU A C 1
ATOM 815 O O . LEU A 1 100 ? -7.245 10.538 -9.951 1.00 96.12 100 LEU A O 1
ATOM 819 N N . PRO A 1 101 ? -8.565 9.089 -11.072 1.00 96.12 101 PRO A N 1
ATOM 820 C CA . PRO A 1 101 ? -9.735 9.288 -10.217 1.00 96.12 101 PRO A CA 1
ATOM 821 C C . PRO A 1 101 ? -9.467 8.985 -8.739 1.00 96.12 101 PRO A C 1
ATOM 823 O O . PRO A 1 101 ? -8.616 8.172 -8.385 1.00 96.12 101 PRO A O 1
ATOM 826 N N . ALA A 1 102 ? -10.231 9.631 -7.860 1.00 95.94 102 ALA A N 1
ATOM 827 C CA . ALA A 1 102 ? -10.279 9.246 -6.453 1.00 95.94 102 ALA A CA 1
ATOM 828 C C . ALA A 1 102 ? -10.901 7.848 -6.305 1.00 95.94 102 ALA A C 1
ATOM 830 O O . ALA A 1 102 ? -11.789 7.510 -7.096 1.00 95.94 102 ALA A O 1
ATOM 831 N N . PRO A 1 103 ? -10.499 7.060 -5.292 1.00 96.56 103 PRO A N 1
ATOM 832 C CA . PRO A 1 103 ? -11.226 5.845 -4.969 1.00 96.56 103 PRO A CA 1
ATOM 833 C C . PRO A 1 103 ? -12.672 6.210 -4.575 1.00 96.56 103 PRO A C 1
ATOM 835 O O . PRO A 1 103 ? -12.891 7.209 -3.886 1.00 96.56 103 PRO A O 1
ATOM 838 N N . PRO A 1 104 ? -13.683 5.433 -4.998 1.00 95.94 104 PRO A N 1
ATOM 839 C CA . PRO A 1 104 ? -15.092 5.738 -4.729 1.00 95.94 104 PRO A CA 1
ATOM 840 C C . PRO A 1 104 ? -15.495 5.572 -3.254 1.00 95.94 104 PRO A C 1
ATOM 842 O O . PRO A 1 104 ? -16.597 5.957 -2.868 1.00 95.94 104 PRO A O 1
ATOM 845 N N . ARG A 1 105 ? -14.634 4.957 -2.441 1.00 94.94 105 ARG A N 1
ATOM 846 C CA . ARG A 1 105 ? -14.826 4.691 -1.013 1.00 94.94 105 ARG A CA 1
ATOM 847 C C . ARG A 1 105 ? -13.464 4.576 -0.321 1.00 94.94 105 ARG A C 1
ATOM 849 O O . ARG A 1 105 ? -12.488 4.278 -1.015 1.00 94.94 105 ARG A O 1
ATOM 856 N N . PRO A 1 106 ? -13.401 4.723 1.014 1.00 96.69 106 PRO A N 1
ATOM 857 C CA . PRO A 1 106 ? -12.205 4.379 1.766 1.00 96.69 106 PRO A CA 1
ATOM 858 C C . PRO A 1 106 ? -11.731 2.949 1.471 1.00 96.69 106 PRO A C 1
ATOM 860 O O . PRO A 1 106 ? -12.534 2.022 1.293 1.00 96.69 106 PRO A O 1
ATOM 863 N N . MET A 1 107 ? -10.415 2.797 1.379 1.00 97.94 107 MET A N 1
ATOM 864 C CA . MET A 1 107 ? -9.728 1.542 1.105 1.00 97.94 107 MET A CA 1
ATOM 865 C C . MET A 1 107 ? -9.390 0.829 2.419 1.00 97.94 107 MET A C 1
ATOM 867 O O . MET A 1 107 ? -8.827 1.425 3.334 1.00 97.94 107 MET A O 1
ATOM 871 N N . GLU A 1 108 ? -9.772 -0.445 2.511 1.00 98.12 108 GLU A N 1
ATOM 872 C CA . GLU A 1 108 ? -9.666 -1.273 3.718 1.00 98.12 108 GLU A CA 1
ATOM 873 C C . GLU A 1 108 ? -8.349 -2.063 3.739 1.00 98.12 108 GLU A C 1
ATOM 875 O O . GLU A 1 108 ? -8.114 -2.918 2.883 1.00 98.12 108 GLU A O 1
ATOM 880 N N . THR A 1 109 ? -7.501 -1.814 4.733 1.00 98.38 109 THR A N 1
ATOM 881 C CA . THR A 1 109 ? -6.173 -2.429 4.851 1.00 98.38 109 THR A CA 1
ATOM 882 C C . THR A 1 109 ? -6.001 -3.087 6.208 1.00 98.38 109 THR A C 1
ATOM 884 O O . THR A 1 109 ? -6.239 -2.467 7.236 1.00 98.38 109 THR A O 1
ATOM 887 N N . TYR A 1 110 ? -5.521 -4.327 6.237 1.00 98.19 110 TYR A N 1
ATOM 888 C CA . TYR A 1 110 ? -5.086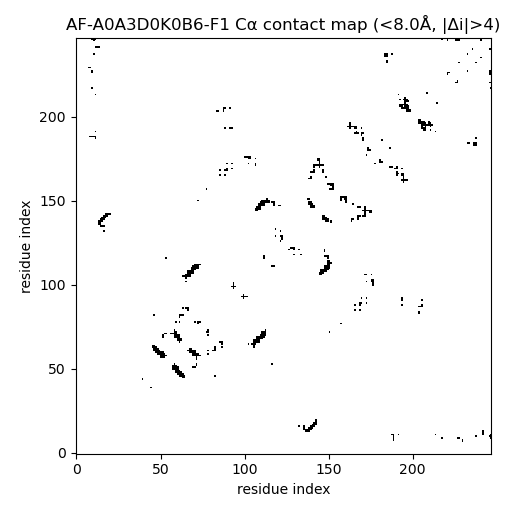 -4.999 7.459 1.00 98.19 110 TYR A CA 1
ATOM 889 C C . TYR A 1 110 ? -3.563 -5.033 7.499 1.00 98.19 110 TYR A C 1
ATOM 891 O O . TYR A 1 110 ? -2.944 -5.672 6.654 1.00 98.19 110 TYR A O 1
ATOM 899 N N . LEU A 1 111 ? -2.961 -4.379 8.489 1.00 97.31 111 LEU A N 1
ATOM 900 C CA . LEU A 1 111 ? -1.516 -4.349 8.702 1.00 97.31 111 LEU A CA 1
ATOM 901 C C . LEU A 1 111 ? -1.194 -4.926 10.081 1.00 97.31 111 LEU A C 1
ATOM 903 O O . LEU A 1 111 ? -1.171 -4.219 11.089 1.00 97.31 111 LEU A O 1
ATOM 907 N N . PHE A 1 112 ? -0.987 -6.236 10.136 1.00 96.25 112 PHE A N 1
ATOM 908 C CA . PHE A 1 112 ? -0.782 -6.944 11.398 1.00 96.25 112 PHE A CA 1
ATOM 909 C C . PHE A 1 112 ? 0.637 -6.789 11.943 1.00 96.25 112 PHE A C 1
ATOM 911 O O . PHE A 1 112 ? 1.591 -6.768 11.179 1.00 96.25 112 PHE A O 1
ATOM 918 N N . GLY A 1 113 ? 0.803 -6.791 13.264 1.00 93.38 113 GLY A N 1
ATOM 919 C CA . GLY A 1 113 ? 2.129 -6.824 13.890 1.00 93.38 113 GLY A CA 1
ATOM 920 C C . GLY A 1 113 ? 2.853 -8.166 13.758 1.00 93.38 113 GLY A C 1
ATOM 921 O O . GLY A 1 113 ? 4.054 -8.238 13.993 1.00 93.38 113 GLY A O 1
ATOM 922 N N . ASP A 1 114 ? 2.159 -9.248 13.377 1.00 90.38 114 ASP A N 1
ATOM 923 C CA . ASP A 1 114 ? 2.806 -10.548 13.206 1.00 90.38 114 ASP A CA 1
ATOM 924 C C . ASP A 1 114 ? 2.197 -11.437 12.109 1.00 90.38 114 ASP A C 1
ATOM 926 O O . ASP A 1 114 ? 1.028 -11.341 11.720 1.00 90.38 114 ASP A O 1
ATOM 930 N N . ARG A 1 115 ? 3.021 -12.383 11.639 1.00 90.31 115 ARG A N 1
ATOM 931 C CA . ARG A 1 115 ? 2.681 -13.308 10.551 1.00 90.31 115 ARG A CA 1
ATOM 932 C C . ARG A 1 115 ? 1.532 -14.264 10.889 1.00 90.31 115 ARG A C 1
ATOM 934 O O . ARG A 1 115 ? 0.831 -14.708 9.983 1.00 90.31 115 ARG A O 1
ATOM 941 N N . ARG A 1 116 ? 1.333 -14.655 12.152 1.00 91.50 116 ARG A N 1
ATOM 942 C CA . ARG A 1 116 ? 0.254 -15.586 12.542 1.00 91.50 116 ARG A CA 1
ATOM 943 C C . ARG A 1 116 ? -1.107 -14.929 12.362 1.00 91.50 116 ARG A C 1
ATOM 945 O O . ARG A 1 116 ? -2.026 -15.582 11.872 1.00 91.50 116 ARG A O 1
ATOM 952 N N . GLN A 1 117 ? -1.225 -13.658 12.727 1.00 93.81 117 GLN A N 1
ATOM 953 C CA . GLN A 1 117 ? -2.452 -12.889 12.537 1.00 93.81 117 GLN A CA 1
ATOM 954 C C . GLN A 1 117 ? -2.769 -12.717 11.048 1.00 93.81 117 GLN A C 1
ATOM 956 O O . GLN A 1 117 ? -3.885 -13.023 10.624 1.00 93.81 117 GLN A O 1
ATOM 961 N N . TRP A 1 118 ? -1.758 -12.388 10.238 1.00 92.62 118 TRP A N 1
ATOM 962 C CA . TRP A 1 118 ? -1.879 -12.372 8.778 1.00 92.62 118 TRP A CA 1
ATOM 963 C C . TRP A 1 118 ? -2.349 -13.713 8.210 1.00 92.62 118 TRP A C 1
ATOM 965 O O . TRP A 1 118 ? -3.308 -13.747 7.440 1.00 92.62 118 TRP A O 1
ATOM 975 N N . LYS A 1 119 ? -1.771 -14.840 8.649 1.00 90.12 119 LYS A N 1
ATOM 976 C CA . LYS A 1 119 ? -2.231 -16.177 8.234 1.00 90.12 119 LYS A CA 1
ATOM 977 C C . LYS A 1 119 ? -3.696 -16.420 8.586 1.00 90.12 119 LYS A C 1
ATOM 979 O O . LYS A 1 119 ? -4.437 -16.975 7.780 1.00 90.12 119 LYS A O 1
ATOM 984 N N . ASN A 1 120 ? -4.122 -16.019 9.782 1.00 93.12 120 ASN A N 1
ATOM 985 C CA . ASN A 1 120 ? -5.509 -16.188 10.203 1.00 93.12 120 ASN A CA 1
ATOM 986 C C . ASN A 1 120 ? -6.460 -15.359 9.333 1.00 93.12 120 ASN A C 1
ATOM 988 O O . ASN A 1 120 ? -7.444 -15.906 8.842 1.00 93.12 120 ASN A O 1
ATOM 992 N N . LYS A 1 121 ? -6.139 -14.088 9.062 1.00 93.00 121 LYS A N 1
ATOM 993 C CA . LYS A 1 121 ? -6.938 -13.250 8.155 1.00 93.00 121 LYS A CA 1
ATOM 994 C C . LYS A 1 121 ? -6.957 -13.805 6.729 1.00 93.00 121 LYS A C 1
ATOM 996 O O . LYS A 1 121 ? -8.018 -13.847 6.114 1.00 93.00 121 LYS A O 1
ATOM 1001 N N . THR A 1 122 ? -5.823 -14.316 6.250 1.00 88.19 122 THR A N 1
ATOM 1002 C CA . THR A 1 122 ? -5.712 -14.985 4.944 1.00 88.19 122 THR A CA 1
ATOM 1003 C C . THR A 1 122 ? -6.668 -16.172 4.852 1.00 88.19 122 THR A C 1
ATOM 1005 O O . THR A 1 122 ? -7.433 -16.265 3.901 1.00 88.19 122 THR A O 1
ATOM 1008 N N . ARG A 1 123 ? -6.702 -17.048 5.867 1.00 89.31 123 ARG A N 1
ATOM 1009 C CA . ARG A 1 123 ? -7.637 -18.188 5.923 1.00 89.31 123 ARG A CA 1
ATOM 1010 C C . ARG A 1 123 ? -9.102 -17.762 5.957 1.00 89.31 123 ARG A C 1
ATOM 1012 O O . ARG A 1 123 ? -9.943 -18.476 5.429 1.00 89.31 123 ARG A O 1
ATOM 1019 N N . MET A 1 124 ? -9.405 -16.627 6.588 1.00 90.88 124 MET A N 1
ATOM 1020 C CA . MET A 1 124 ? -10.766 -16.089 6.634 1.00 90.88 124 MET A CA 1
ATOM 1021 C C . MET A 1 124 ? -11.216 -15.540 5.278 1.00 90.88 124 MET A C 1
ATOM 1023 O O . MET A 1 124 ? -12.380 -15.697 4.930 1.00 90.88 124 MET A O 1
ATOM 1027 N N . MET A 1 125 ? -10.320 -14.888 4.533 1.00 87.19 125 MET A N 1
ATOM 1028 C CA . MET A 1 125 ? -10.650 -14.274 3.242 1.00 87.19 125 MET A CA 1
ATOM 1029 C C . MET A 1 125 ? -10.576 -15.258 2.076 1.00 87.19 125 MET A C 1
ATOM 1031 O O . MET A 1 125 ? -11.428 -15.238 1.197 1.00 87.19 125 MET A O 1
ATOM 1035 N N . LEU A 1 126 ? -9.562 -16.119 2.070 1.00 86.00 126 LEU A N 1
ATOM 1036 C CA . LEU A 1 126 ? -9.227 -17.004 0.960 1.00 86.00 126 LEU A CA 1
ATOM 1037 C C . LEU A 1 126 ? -9.050 -18.444 1.472 1.00 86.00 126 LEU A C 1
ATOM 1039 O O . LEU A 1 126 ? -7.948 -18.994 1.390 1.00 86.00 126 LEU A O 1
ATOM 1043 N N . PRO A 1 127 ? -10.101 -19.081 2.025 1.00 82.50 127 PRO A N 1
ATOM 1044 C CA . PRO A 1 127 ? -9.983 -20.391 2.670 1.00 82.50 127 PRO A CA 1
ATOM 1045 C C . PRO A 1 127 ? -9.421 -21.468 1.733 1.00 82.50 127 PRO A C 1
ATOM 1047 O O . PRO A 1 127 ? -8.636 -22.308 2.166 1.00 82.50 127 PRO A O 1
ATOM 1050 N N . GLU A 1 128 ? -9.767 -21.409 0.446 1.00 77.94 128 GLU A N 1
ATOM 1051 C CA . GLU A 1 128 ? -9.327 -22.372 -0.572 1.00 77.94 128 GLU A CA 1
ATOM 1052 C C . GLU A 1 128 ? -7.868 -22.179 -1.011 1.00 77.94 128 GLU A C 1
ATOM 1054 O O . GLU A 1 128 ? -7.243 -23.112 -1.507 1.00 77.94 128 GLU A O 1
ATOM 1059 N N . LEU A 1 129 ? -7.308 -20.981 -0.814 1.00 69.69 129 LEU A N 1
ATOM 1060 C CA . LEU A 1 129 ? -5.962 -20.619 -1.275 1.00 69.69 129 LEU A CA 1
ATOM 1061 C C . LEU A 1 129 ? -4.980 -20.423 -0.121 1.00 69.69 129 LEU A C 1
ATOM 1063 O O . LEU A 1 129 ? -3.777 -20.296 -0.346 1.00 69.69 129 LEU A O 1
ATOM 1067 N N . ALA A 1 130 ? -5.463 -20.465 1.120 1.00 68.94 130 ALA A N 1
ATOM 1068 C CA . ALA A 1 130 ? -4.664 -20.204 2.304 1.00 68.94 130 ALA A CA 1
ATOM 1069 C C . ALA A 1 130 ? -3.399 -21.072 2.370 1.00 68.94 130 ALA A C 1
ATOM 1071 O O . ALA A 1 130 ? -2.332 -20.561 2.693 1.00 68.94 130 ALA A O 1
ATOM 1072 N N . SER A 1 131 ? -3.471 -22.353 1.991 1.00 67.62 131 SER A N 1
ATOM 1073 C CA . SER A 1 131 ? -2.301 -23.241 1.978 1.00 67.62 131 SER A CA 1
ATOM 1074 C C . SER A 1 131 ? -1.201 -22.775 1.021 1.00 67.62 131 SER A C 1
ATOM 1076 O O . SER A 1 131 ? -0.023 -22.860 1.364 1.00 67.62 131 SER A O 1
ATOM 1078 N N . SER A 1 132 ? -1.575 -22.254 -0.151 1.00 65.38 132 SER A N 1
ATOM 1079 C CA . SER A 1 132 ? -0.633 -21.717 -1.139 1.00 65.38 132 SER A CA 1
ATOM 1080 C C . SER A 1 132 ? -0.004 -20.417 -0.638 1.00 65.38 132 SER A C 1
ATOM 1082 O O . SER A 1 132 ? 1.202 -20.217 -0.767 1.00 65.38 132 SER A O 1
ATOM 1084 N N . PHE A 1 133 ? -0.796 -19.573 0.029 1.00 62.84 133 PHE A N 1
ATOM 1085 C CA . PHE A 1 133 ? -0.318 -18.318 0.603 1.00 62.84 133 PHE A CA 1
ATOM 1086 C C . PHE A 1 133 ? 0.586 -18.518 1.813 1.00 62.84 133 PHE A C 1
ATOM 1088 O O . PHE A 1 133 ? 1.561 -17.802 2.001 1.00 62.84 133 PHE A O 1
ATOM 1095 N N . GLU A 1 134 ? 0.319 -19.526 2.634 1.00 64.56 134 GLU A N 1
ATOM 1096 C CA . GLU A 1 134 ? 1.132 -19.811 3.811 1.00 64.56 134 GLU A CA 1
ATOM 1097 C C . GLU A 1 134 ? 2.575 -20.225 3.488 1.00 64.56 134 GLU A C 1
ATOM 1099 O O . GLU A 1 134 ? 3.449 -20.089 4.360 1.00 64.56 134 GLU A O 1
ATOM 1104 N N . GLY A 1 135 ? 2.802 -20.717 2.264 1.00 57.03 135 GLY A N 1
ATOM 1105 C CA . GLY A 1 135 ? 4.115 -21.010 1.695 1.00 57.03 135 GLY A CA 1
ATOM 1106 C C . GLY A 1 135 ? 4.841 -19.783 1.134 1.00 57.03 135 GLY A C 1
ATOM 1107 O O . GLY A 1 135 ? 6.068 -19.811 1.035 1.00 57.03 135 GLY A O 1
ATOM 1108 N N . LEU A 1 136 ? 4.126 -18.692 0.836 1.00 58.91 136 LEU A N 1
ATOM 1109 C CA . LEU A 1 136 ? 4.742 -17.419 0.462 1.00 58.91 136 LEU A CA 1
ATOM 1110 C C . LEU A 1 136 ? 5.496 -16.869 1.675 1.00 58.91 136 LEU A C 1
ATOM 1112 O O . LEU A 1 136 ? 4.999 -16.885 2.805 1.00 58.91 136 LEU A O 1
ATOM 1116 N N . GLY A 1 137 ? 6.741 -16.458 1.450 1.00 60.62 137 GLY A N 1
ATOM 1117 C CA . GLY A 1 137 ? 7.677 -16.055 2.498 1.00 60.62 137 GLY A CA 1
ATOM 1118 C C . GLY A 1 137 ? 7.284 -14.757 3.215 1.00 60.62 137 GLY A C 1
ATOM 1119 O O . GLY A 1 137 ? 6.346 -14.728 4.010 1.00 60.62 137 GLY A O 1
ATOM 1120 N N . ARG A 1 138 ? 8.083 -13.704 3.002 1.00 65.00 138 ARG A N 1
ATOM 1121 C CA . ARG A 1 138 ? 7.803 -12.326 3.448 1.00 65.00 138 ARG A CA 1
ATOM 1122 C C . ARG A 1 138 ? 6.814 -11.712 2.466 1.00 65.00 138 ARG A C 1
ATOM 1124 O O . ARG A 1 138 ? 7.099 -11.812 1.281 1.00 65.00 138 ARG A O 1
ATOM 1131 N N . GLY A 1 139 ? 5.730 -11.077 2.906 1.00 72.75 139 GLY A N 1
ATOM 1132 C CA . GLY A 1 139 ? 4.843 -10.400 1.960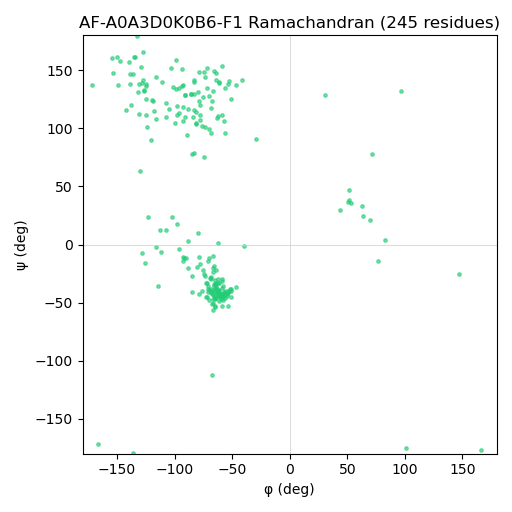 1.00 72.75 139 GLY A CA 1
ATOM 1133 C C . GLY A 1 139 ? 3.479 -10.000 2.500 1.00 72.75 139 GLY A C 1
ATOM 1134 O O . GLY A 1 139 ? 3.172 -10.168 3.680 1.00 72.75 139 GLY A O 1
ATOM 1135 N N . GLY A 1 140 ? 2.685 -9.459 1.589 1.00 85.56 140 GLY A N 1
ATOM 1136 C CA . GLY A 1 140 ? 1.281 -9.126 1.743 1.00 85.56 140 GLY A CA 1
ATOM 1137 C C . GLY A 1 140 ? 0.539 -9.579 0.491 1.00 85.56 140 GLY A C 1
ATOM 1138 O O . GLY A 1 140 ? 1.127 -10.186 -0.408 1.00 85.56 140 GLY A O 1
ATOM 1139 N N . PHE A 1 141 ? -0.761 -9.341 0.463 1.00 87.94 141 PHE A N 1
ATOM 1140 C CA . PHE A 1 141 ? -1.538 -9.505 -0.753 1.00 87.94 141 PHE A CA 1
ATOM 1141 C C . PHE A 1 141 ? -2.713 -8.552 -0.778 1.00 87.94 141 PHE A C 1
ATOM 1143 O O . PHE A 1 141 ? -3.191 -8.112 0.269 1.00 87.94 141 PHE A O 1
ATOM 1150 N N . THR A 1 142 ? -3.237 -8.347 -1.978 1.00 90.31 142 THR A N 1
ATOM 1151 C CA . THR A 1 142 ? -4.468 -7.606 -2.195 1.00 90.31 142 THR A CA 1
ATOM 1152 C C . THR A 1 142 ? -5.466 -8.447 -2.977 1.00 90.31 142 THR A C 1
ATOM 1154 O O . THR A 1 142 ? -5.170 -8.925 -4.075 1.00 90.31 142 THR A O 1
ATOM 1157 N N . ALA A 1 143 ? -6.665 -8.600 -2.420 1.00 88.19 143 ALA A N 1
ATOM 1158 C CA . ALA A 1 143 ? -7.782 -9.291 -3.053 1.00 88.19 143 ALA A CA 1
ATOM 1159 C C . ALA A 1 143 ? -9.084 -8.524 -2.800 1.00 88.19 143 ALA A C 1
ATOM 1161 O O . ALA A 1 143 ? -9.310 -8.034 -1.694 1.00 88.19 143 ALA A O 1
ATOM 1162 N N . ASP A 1 144 ? -9.930 -8.416 -3.824 1.00 88.56 144 ASP A N 1
ATOM 1163 C CA . ASP A 1 144 ? -11.224 -7.724 -3.776 1.00 88.56 144 ASP A CA 1
ATOM 1164 C C . ASP A 1 144 ? -11.154 -6.294 -3.196 1.00 88.56 144 ASP A C 1
ATOM 1166 O O . ASP A 1 144 ? -12.054 -5.824 -2.493 1.00 88.56 144 ASP A O 1
ATOM 1170 N N . GLY A 1 145 ? -10.063 -5.577 -3.491 1.00 90.50 145 GLY A N 1
ATOM 1171 C CA . GLY A 1 145 ? -9.829 -4.220 -2.989 1.00 90.50 145 GLY A CA 1
ATOM 1172 C C . GLY A 1 145 ? -9.546 -4.148 -1.483 1.00 90.50 145 GLY A C 1
ATOM 1173 O O . GLY A 1 145 ? -9.726 -3.085 -0.882 1.00 90.50 145 GLY A O 1
ATOM 1174 N N . VAL A 1 146 ? -9.114 -5.254 -0.871 1.00 95.06 146 VAL A N 1
ATOM 1175 C CA . VAL A 1 146 ? -8.653 -5.332 0.521 1.00 95.06 146 VAL A CA 1
ATOM 1176 C C . VAL A 1 146 ? -7.202 -5.794 0.542 1.00 95.06 146 VAL A C 1
ATOM 1178 O O . VAL A 1 146 ? -6.883 -6.868 0.027 1.00 95.06 146 VAL A O 1
ATOM 1181 N N . ALA A 1 147 ? -6.333 -4.998 1.162 1.00 95.75 147 ALA A N 1
ATOM 1182 C CA . ALA A 1 147 ? -4.930 -5.347 1.353 1.00 95.75 147 ALA A CA 1
ATOM 1183 C C . ALA A 1 147 ? -4.720 -6.017 2.720 1.00 95.75 147 ALA A C 1
ATOM 1185 O O . ALA A 1 147 ? -5.256 -5.572 3.737 1.00 95.75 147 ALA A O 1
ATOM 1186 N N . VAL A 1 148 ? -3.937 -7.095 2.761 1.00 94.81 148 VAL A N 1
ATOM 1187 C CA . VAL A 1 148 ? -3.610 -7.848 3.978 1.00 94.81 148 VAL A CA 1
ATOM 1188 C C . VAL A 1 148 ? -2.104 -8.058 4.059 1.00 94.81 148 VAL A C 1
ATOM 1190 O O . VAL A 1 148 ? -1.505 -8.816 3.295 1.00 94.81 148 VAL A O 1
ATOM 1193 N N . LEU A 1 149 ? -1.497 -7.404 5.038 1.00 93.81 149 LEU A N 1
ATOM 1194 C CA . LEU A 1 149 ? -0.066 -7.348 5.278 1.00 93.81 149 LEU A CA 1
ATOM 1195 C C . LEU A 1 149 ? 0.247 -7.736 6.722 1.00 93.81 149 LEU A C 1
ATOM 1197 O O . LEU A 1 149 ? -0.623 -7.760 7.596 1.00 93.81 149 LEU A O 1
ATOM 1201 N N . TYR A 1 150 ? 1.518 -8.001 6.981 1.00 93.00 150 TYR A N 1
ATOM 1202 C CA . TYR A 1 150 ? 2.058 -7.968 8.329 1.00 93.00 150 TYR A CA 1
ATOM 1203 C C . TYR A 1 150 ? 3.383 -7.223 8.346 1.00 93.00 150 TYR A C 1
ATOM 1205 O O . TYR A 1 150 ? 4.022 -7.062 7.305 1.00 93.00 150 TYR A O 1
ATOM 1213 N N . ASP A 1 151 ? 3.788 -6.794 9.532 1.00 91.88 151 ASP A N 1
ATOM 1214 C CA . ASP A 1 151 ? 5.079 -6.181 9.754 1.00 91.88 151 ASP A CA 1
ATOM 1215 C C . ASP A 1 151 ? 6.191 -7.193 9.454 1.00 91.88 151 ASP A C 1
ATOM 1217 O O . ASP A 1 151 ? 6.366 -8.211 10.133 1.00 91.88 151 ASP A O 1
ATOM 1221 N N . ILE A 1 152 ? 6.896 -6.954 8.351 1.00 87.12 152 ILE A N 1
ATOM 1222 C CA . ILE A 1 152 ? 8.028 -7.772 7.912 1.00 87.12 152 ILE A CA 1
ATOM 1223 C C . ILE A 1 152 ? 9.350 -7.221 8.442 1.00 87.12 152 ILE A C 1
ATOM 1225 O O . ILE A 1 152 ? 10.391 -7.889 8.326 1.00 87.12 152 ILE A O 1
ATOM 1229 N N . ASP A 1 153 ? 9.321 -6.022 9.008 1.00 83.75 153 ASP A N 1
ATOM 1230 C CA . ASP A 1 153 ? 10.438 -5.434 9.703 1.00 83.75 153 ASP A CA 1
ATOM 1231 C C . ASP A 1 153 ? 10.432 -5.918 11.153 1.00 83.75 153 ASP A C 1
ATOM 1233 O O . ASP A 1 153 ? 9.445 -5.879 11.866 1.00 83.75 153 ASP A O 1
ATOM 1237 N N . ASN A 1 154 ? 11.582 -6.410 11.605 1.00 64.75 154 ASN A N 1
ATOM 1238 C CA . ASN A 1 154 ? 11.809 -6.695 13.024 1.00 64.75 154 ASN A CA 1
ATOM 1239 C C . ASN A 1 154 ? 12.660 -5.569 13.649 1.00 64.75 154 ASN A C 1
ATOM 1241 O O . ASN A 1 154 ? 13.455 -5.822 14.556 1.00 64.75 154 ASN A O 1
ATOM 1245 N N . SER A 1 155 ? 12.646 -4.364 13.061 1.00 54.38 155 SER A N 1
ATOM 1246 C CA . SER A 1 155 ? 13.681 -3.344 13.267 1.00 54.38 155 SER A CA 1
ATOM 1247 C C . SER A 1 155 ? 13.178 -1.913 13.045 1.00 54.38 155 SER A C 1
ATOM 1249 O O . SER A 1 155 ? 12.430 -1.644 12.121 1.00 54.38 155 SER A O 1
ATOM 1251 N N . MET A 1 156 ? 13.775 -0.999 13.817 1.00 50.75 156 MET A N 1
ATOM 1252 C CA . MET A 1 156 ? 13.522 0.431 14.080 1.00 50.75 156 MET A CA 1
ATOM 1253 C C . MET A 1 156 ? 13.107 1.407 12.950 1.00 50.75 156 MET A C 1
ATOM 1255 O O . MET A 1 156 ? 12.964 2.596 13.244 1.00 50.75 156 MET A O 1
ATOM 1259 N N . TRP A 1 157 ? 12.993 0.997 11.685 1.00 62.41 157 TRP A N 1
ATOM 1260 C CA . TRP A 1 157 ? 12.753 1.912 10.557 1.00 62.41 157 TRP A CA 1
ATOM 1261 C C . TRP A 1 157 ? 11.578 1.537 9.651 1.00 62.41 157 TRP A C 1
ATOM 1263 O O . TRP A 1 157 ? 11.284 2.341 8.765 1.00 62.41 157 TRP A O 1
ATOM 1273 N N . ASP A 1 158 ? 10.964 0.364 9.851 1.00 81.81 158 ASP A N 1
ATOM 1274 C CA . ASP A 1 158 ? 9.720 -0.122 9.219 1.00 81.81 158 ASP A CA 1
ATOM 1275 C C . ASP A 1 158 ? 9.625 0.143 7.701 1.00 81.81 158 ASP A C 1
ATOM 1277 O O . ASP A 1 158 ? 8.563 0.392 7.127 1.00 81.81 158 ASP A O 1
ATOM 1281 N N . ARG A 1 159 ? 10.782 0.175 7.027 1.00 87.75 159 ARG A N 1
ATOM 1282 C CA . ARG A 1 159 ? 10.907 0.648 5.648 1.00 87.75 159 ARG A CA 1
ATOM 1283 C C . ARG A 1 159 ? 10.389 -0.388 4.665 1.00 87.75 159 ARG A C 1
ATOM 1285 O O . ARG A 1 159 ? 9.780 0.009 3.673 1.00 87.75 159 ARG A O 1
ATOM 1292 N N . ASP A 1 160 ? 10.669 -1.663 4.907 1.00 88.38 160 ASP A N 1
ATOM 1293 C CA . ASP A 1 160 ? 10.231 -2.747 4.035 1.00 88.38 160 ASP A CA 1
ATOM 1294 C C . ASP A 1 160 ? 8.716 -2.923 4.184 1.00 88.38 160 ASP A C 1
ATOM 1296 O O . ASP A 1 160 ? 8.019 -3.049 3.181 1.00 88.38 160 ASP A O 1
ATOM 1300 N N . THR A 1 161 ? 8.195 -2.829 5.411 1.00 91.88 161 THR A N 1
ATOM 1301 C CA . THR A 1 161 ? 6.757 -2.849 5.705 1.00 91.88 161 THR A CA 1
ATOM 1302 C C . THR A 1 161 ? 6.032 -1.688 5.027 1.00 91.88 161 THR A C 1
ATOM 1304 O O . THR A 1 161 ? 4.996 -1.898 4.397 1.00 91.88 161 THR A O 1
ATOM 1307 N N . LEU A 1 162 ? 6.577 -0.469 5.076 1.00 94.00 162 LEU A N 1
ATOM 1308 C CA . LEU A 1 162 ? 6.000 0.684 4.376 1.00 94.00 162 LEU A CA 1
ATOM 1309 C C . LEU A 1 162 ? 6.104 0.565 2.851 1.00 94.00 162 LEU A C 1
ATOM 1311 O O . LEU A 1 162 ? 5.145 0.880 2.153 1.00 94.00 162 LEU A O 1
ATOM 1315 N N . ALA A 1 163 ? 7.235 0.095 2.317 1.00 92.94 163 ALA A N 1
ATOM 1316 C CA . ALA A 1 163 ? 7.389 -0.113 0.876 1.00 92.94 163 ALA A CA 1
ATOM 1317 C C . ALA A 1 163 ? 6.402 -1.170 0.362 1.00 92.94 163 ALA A C 1
ATOM 1319 O O . ALA A 1 163 ? 5.771 -0.975 -0.672 1.00 92.94 163 ALA A O 1
ATOM 1320 N N . LEU A 1 164 ? 6.221 -2.256 1.115 1.00 92.19 164 LEU A N 1
ATOM 1321 C CA . LEU A 1 164 ? 5.220 -3.273 0.824 1.00 92.19 164 LEU A CA 1
ATOM 1322 C C . LEU A 1 164 ? 3.795 -2.720 0.977 1.00 92.19 164 LEU A C 1
ATOM 1324 O O . LEU A 1 164 ? 2.941 -3.001 0.148 1.00 92.19 164 LEU A O 1
ATOM 1328 N N . SER A 1 165 ? 3.540 -1.882 1.983 1.00 95.62 165 SER A N 1
ATOM 1329 C CA . SER A 1 165 ? 2.245 -1.212 2.154 1.00 95.62 165 SER A CA 1
ATOM 1330 C C . SER A 1 165 ? 1.901 -0.333 0.955 1.00 95.62 165 SER A C 1
ATOM 1332 O O . SER A 1 165 ? 0.770 -0.366 0.482 1.00 95.62 165 SER A O 1
ATOM 1334 N N . SER A 1 166 ? 2.866 0.422 0.415 1.00 96.62 166 SER A N 1
ATOM 1335 C CA . SER A 1 166 ? 2.615 1.231 -0.780 1.00 96.62 166 SER A CA 1
ATOM 1336 C C . SER A 1 166 ? 2.539 0.405 -2.067 1.00 96.62 166 SER A C 1
ATOM 1338 O O . SER A 1 166 ? 1.876 0.829 -3.013 1.00 96.62 166 SER A O 1
ATOM 1340 N N . HIS A 1 167 ? 3.179 -0.761 -2.107 1.00 95.44 167 HIS A N 1
ATOM 1341 C CA . HIS A 1 167 ? 3.037 -1.737 -3.183 1.00 95.44 167 HIS A CA 1
ATOM 1342 C C . HIS A 1 167 ? 1.619 -2.327 -3.210 1.00 95.44 167 HIS A C 1
ATOM 1344 O O . HIS A 1 167 ? 0.906 -2.188 -4.199 1.00 95.44 167 HIS A O 1
ATOM 1350 N N . GLU A 1 168 ? 1.165 -2.905 -2.097 1.00 95.88 168 GLU A N 1
ATOM 1351 C CA . GLU A 1 168 ? -0.186 -3.469 -1.979 1.00 95.88 168 GLU A CA 1
ATOM 1352 C C . GLU A 1 168 ? -1.270 -2.392 -2.105 1.00 95.88 168 GLU A C 1
ATOM 1354 O O . GLU A 1 168 ? -2.296 -2.601 -2.751 1.00 95.88 168 GLU A O 1
ATOM 1359 N N . GLY A 1 169 ? -1.011 -1.188 -1.590 1.00 97.31 169 GLY A N 1
ATOM 1360 C CA . GLY A 1 169 ? -1.902 -0.044 -1.754 1.00 97.31 169 GLY A CA 1
ATOM 1361 C C . GLY A 1 169 ? -2.148 0.332 -3.221 1.00 97.31 169 GLY A C 1
ATOM 1362 O O . GLY A 1 169 ? -3.244 0.788 -3.548 1.00 97.31 169 GLY A O 1
ATOM 1363 N N . TRP A 1 170 ? -1.188 0.093 -4.127 1.00 97.50 170 TRP A N 1
ATOM 1364 C CA . TRP A 1 170 ? -1.413 0.277 -5.563 1.00 97.50 170 TRP A CA 1
ATOM 1365 C C . TRP A 1 170 ? -2.407 -0.747 -6.112 1.00 97.50 170 TRP A C 1
ATOM 1367 O O . TRP A 1 170 ? -3.391 -0.351 -6.740 1.00 97.50 170 TRP A O 1
ATOM 1377 N N . HIS A 1 171 ? -2.194 -2.041 -5.846 1.00 96.19 171 HIS A N 1
ATOM 1378 C CA . HIS A 1 171 ? -3.130 -3.087 -6.272 1.00 96.19 171 HIS A CA 1
ATOM 1379 C C . HIS A 1 171 ? -4.531 -2.801 -5.744 1.00 96.19 171 HIS A C 1
ATOM 1381 O O . HIS A 1 171 ? -5.523 -2.946 -6.458 1.00 96.19 171 HIS A O 1
ATOM 1387 N N . GLN A 1 172 ? -4.614 -2.337 -4.500 1.00 96.94 172 GLN A N 1
ATOM 1388 C CA . GLN A 1 172 ? -5.873 -2.007 -3.862 1.00 96.94 172 GLN A CA 1
ATOM 1389 C C . GLN A 1 172 ? -6.569 -0.836 -4.545 1.00 96.94 172 GLN A C 1
ATOM 1391 O O . GLN A 1 172 ? -7.762 -0.919 -4.852 1.00 96.94 172 GLN A O 1
ATOM 1396 N N . TYR A 1 173 ? -5.824 0.231 -4.822 1.00 97.94 173 TYR A N 1
ATOM 1397 C CA . TYR A 1 173 ? -6.322 1.384 -5.553 1.00 97.94 173 TYR A CA 1
ATOM 1398 C C . TYR A 1 173 ? -6.811 0.994 -6.951 1.00 97.94 173 TYR A C 1
ATOM 1400 O O . TYR A 1 173 ? -7.933 1.352 -7.321 1.00 97.94 173 TYR A O 1
ATOM 1408 N N . ALA A 1 174 ? -6.029 0.208 -7.695 1.00 96.62 174 ALA A N 1
ATOM 1409 C CA . ALA A 1 174 ? -6.386 -0.264 -9.028 1.00 96.62 174 ALA A CA 1
ATOM 1410 C C . ALA A 1 174 ? -7.660 -1.128 -9.003 1.00 96.62 174 ALA A C 1
ATOM 1412 O O . ALA A 1 174 ? -8.597 -0.845 -9.749 1.00 96.62 174 ALA A O 1
ATOM 1413 N N . GLN A 1 175 ? -7.746 -2.114 -8.101 1.00 94.38 175 GLN A N 1
ATOM 1414 C CA . GLN A 1 175 ? -8.919 -2.989 -7.945 1.00 94.38 175 GLN A CA 1
ATOM 1415 C C . GLN A 1 175 ? -10.180 -2.231 -7.505 1.00 94.38 175 GLN A C 1
ATOM 1417 O O . GLN A 1 175 ? -11.288 -2.605 -7.883 1.00 94.38 175 GLN A O 1
ATOM 1422 N N . THR A 1 176 ? -10.026 -1.170 -6.708 1.00 95.31 176 THR A N 1
ATOM 1423 C CA . THR A 1 176 ? -11.159 -0.394 -6.175 1.00 95.31 176 THR A CA 1
ATOM 1424 C C . THR A 1 176 ? -11.641 0.685 -7.147 1.00 95.31 176 THR A C 1
ATOM 1426 O O . THR A 1 176 ? -12.811 1.068 -7.107 1.00 95.31 176 THR A O 1
ATOM 1429 N N . THR A 1 177 ? -10.757 1.193 -8.011 1.00 95.94 177 THR A N 1
ATOM 1430 C CA . THR A 1 177 ? -11.009 2.425 -8.777 1.00 95.94 177 THR A CA 1
ATOM 1431 C C . THR A 1 177 ? -11.108 2.194 -10.283 1.00 95.94 177 THR A C 1
ATOM 1433 O O . THR A 1 177 ? -11.886 2.874 -10.956 1.00 95.94 177 THR A O 1
ATOM 1436 N N . PHE A 1 178 ? -10.333 1.269 -10.853 1.00 94.75 178 PHE A N 1
ATOM 1437 C CA . PHE A 1 178 ? -10.333 1.060 -12.300 1.00 94.75 178 PHE A CA 1
ATOM 1438 C C . PHE A 1 178 ? -11.483 0.150 -12.730 1.00 94.75 178 PHE A C 1
ATOM 1440 O O . PHE A 1 178 ? -11.789 -0.854 -12.098 1.00 94.75 178 PHE A O 1
ATOM 1447 N N . GLN A 1 179 ? -12.112 0.490 -13.857 1.00 91.06 179 GLN A N 1
ATOM 1448 C CA . GLN A 1 179 ? -13.217 -0.299 -14.418 1.00 91.06 179 GLN A CA 1
ATOM 1449 C C . GLN A 1 179 ? -12.762 -1.662 -14.950 1.00 91.06 179 GLN A C 1
ATOM 1451 O O . GLN A 1 179 ? -13.550 -2.601 -15.025 1.00 91.06 179 GLN A O 1
ATOM 1456 N N . GLN A 1 180 ? -11.505 -1.744 -15.382 1.00 90.38 180 GLN A N 1
ATOM 1457 C CA . GLN A 1 180 ? -10.899 -2.944 -15.937 1.00 90.38 180 GLN A CA 1
ATOM 1458 C C . GLN A 1 180 ? -9.595 -3.215 -15.206 1.00 90.38 180 GLN A C 1
ATOM 1460 O O . GLN A 1 180 ? -8.825 -2.293 -14.932 1.00 90.38 180 GLN A O 1
ATOM 1465 N N . GLN A 1 181 ? -9.356 -4.491 -14.920 1.00 84.50 181 GLN A N 1
ATOM 1466 C CA . GLN A 1 181 ? -8.091 -4.930 -14.354 1.00 84.50 181 GLN A CA 1
ATOM 1467 C C . GLN A 1 181 ? -6.959 -4.670 -15.346 1.00 84.50 181 GLN A C 1
ATOM 1469 O O . GLN A 1 181 ? -7.110 -4.848 -16.559 1.00 84.50 181 GLN A O 1
ATOM 1474 N N . LEU A 1 182 ? -5.817 -4.249 -14.811 1.00 89.62 182 LEU A N 1
ATOM 1475 C CA . LEU A 1 182 ? -4.598 -4.129 -15.591 1.00 89.62 182 LEU A CA 1
ATOM 1476 C C . LEU A 1 182 ? -4.052 -5.524 -15.923 1.00 89.62 182 LEU A C 1
ATOM 1478 O O . LEU A 1 182 ? -4.248 -6.461 -15.148 1.00 89.62 182 LEU A O 1
ATOM 1482 N N . PRO A 1 183 ? -3.334 -5.682 -17.049 1.00 87.88 183 PRO A N 1
ATOM 1483 C CA . PRO A 1 183 ? -2.548 -6.884 -17.285 1.00 87.88 183 PRO A CA 1
ATOM 1484 C C . PRO A 1 183 ? -1.589 -7.141 -16.108 1.00 87.88 183 PRO A C 1
ATOM 1486 O O . PRO A 1 183 ? -0.949 -6.183 -15.663 1.00 87.88 183 PRO A O 1
ATOM 1489 N N . PRO A 1 184 ? -1.420 -8.396 -15.648 1.00 81.44 184 PRO A N 1
ATOM 1490 C CA . PRO A 1 184 ? -0.639 -8.708 -14.449 1.00 81.44 184 PRO A CA 1
ATOM 1491 C C . PRO A 1 184 ? 0.766 -8.087 -14.436 1.00 81.44 184 PRO A C 1
ATOM 1493 O O . PRO A 1 184 ? 1.169 -7.472 -13.456 1.00 81.44 184 PRO A O 1
ATOM 1496 N N . TRP A 1 185 ? 1.504 -8.176 -15.550 1.00 83.19 185 TRP A N 1
ATOM 1497 C CA . TRP A 1 185 ? 2.857 -7.611 -15.651 1.00 83.19 185 TRP A CA 1
ATOM 1498 C C . TRP A 1 185 ? 2.887 -6.090 -15.454 1.00 83.19 185 TRP A C 1
ATOM 1500 O O . TRP A 1 185 ? 3.873 -5.551 -14.951 1.00 83.19 185 TRP A O 1
ATOM 1510 N N . LEU A 1 186 ? 1.828 -5.395 -15.881 1.00 89.25 186 LEU A N 1
ATOM 1511 C CA . LEU A 1 186 ? 1.724 -3.946 -15.784 1.00 89.25 186 LEU A CA 1
ATOM 1512 C C . LEU A 1 186 ? 1.334 -3.540 -14.368 1.00 89.25 186 LEU A C 1
ATOM 1514 O O . LEU A 1 186 ? 1.914 -2.593 -13.847 1.00 89.25 186 LEU A O 1
ATOM 1518 N N . ASP A 1 187 ? 0.389 -4.256 -13.759 1.00 90.19 187 ASP A N 1
ATOM 1519 C CA . ASP A 1 187 ? -0.052 -3.996 -12.388 1.00 90.19 187 ASP A CA 1
ATOM 1520 C C . ASP A 1 187 ? 1.121 -4.116 -11.406 1.00 90.19 187 ASP A C 1
ATOM 1522 O O . ASP A 1 187 ? 1.473 -3.160 -10.719 1.00 90.19 187 ASP A O 1
ATOM 1526 N N . GLU A 1 188 ? 1.826 -5.246 -11.460 1.00 87.62 188 GLU A N 1
ATOM 1527 C CA . GLU A 1 188 ? 3.028 -5.503 -10.665 1.00 87.62 188 GLU A CA 1
ATOM 1528 C C . GLU A 1 188 ? 4.152 -4.510 -10.982 1.00 87.62 188 GLU A C 1
ATOM 1530 O O . GLU A 1 188 ? 4.801 -3.938 -10.096 1.00 87.62 188 GLU A O 1
ATOM 1535 N N . GLY A 1 189 ? 4.367 -4.254 -12.277 1.00 89.12 189 GLY A N 1
ATOM 1536 C CA . GLY A 1 189 ? 5.336 -3.279 -12.759 1.00 89.12 189 GLY A CA 1
ATOM 1537 C C . GLY A 1 189 ? 5.116 -1.899 -12.145 1.00 89.12 189 GLY A C 1
ATOM 1538 O O . GLY A 1 189 ? 6.077 -1.274 -11.701 1.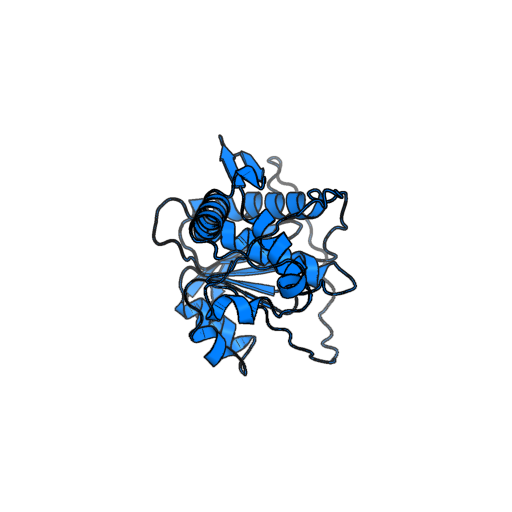00 89.12 189 GLY A O 1
ATOM 1539 N N . ILE A 1 190 ? 3.865 -1.443 -12.068 1.00 93.31 190 ILE A N 1
ATOM 1540 C CA . ILE A 1 190 ? 3.514 -0.167 -11.449 1.00 93.31 190 ILE A CA 1
ATOM 1541 C C . ILE A 1 190 ? 3.652 -0.233 -9.925 1.00 93.31 190 ILE A C 1
ATOM 1543 O O . ILE A 1 190 ? 4.274 0.669 -9.362 1.00 93.31 190 ILE A O 1
ATOM 1547 N N . ALA A 1 191 ? 3.166 -1.288 -9.265 1.00 92.81 191 ALA A N 1
ATOM 1548 C CA . ALA A 1 191 ? 3.285 -1.467 -7.813 1.00 92.81 191 ALA A CA 1
ATOM 1549 C C . ALA A 1 191 ? 4.741 -1.299 -7.328 1.00 92.81 191 ALA A C 1
ATOM 1551 O O . ALA A 1 191 ? 5.032 -0.594 -6.361 1.00 92.81 191 ALA A O 1
ATOM 1552 N N . THR A 1 192 ? 5.695 -1.822 -8.097 1.00 91.12 192 THR A N 1
ATOM 1553 C CA . THR A 1 192 ? 7.149 -1.628 -7.896 1.00 91.12 192 THR A CA 1
ATOM 1554 C C . THR A 1 192 ? 7.598 -0.182 -7.832 1.00 91.12 192 THR A C 1
ATOM 1556 O O . THR A 1 192 ? 8.501 0.180 -7.072 1.00 91.12 192 THR A O 1
ATOM 1559 N N . LEU A 1 193 ? 7.046 0.639 -8.726 1.00 91.06 193 LEU A N 1
ATOM 1560 C CA . LEU A 1 193 ? 7.409 2.044 -8.840 1.00 91.06 193 LEU A CA 1
ATOM 1561 C C . LEU A 1 193 ? 6.908 2.800 -7.607 1.00 91.06 193 LEU A C 1
ATOM 1563 O O . LEU A 1 193 ? 7.564 3.748 -7.172 1.00 91.06 193 LEU A O 1
ATOM 1567 N N . MET A 1 194 ? 5.820 2.315 -7.003 1.00 95.06 194 MET A N 1
ATOM 1568 C CA . MET A 1 194 ? 5.176 2.891 -5.825 1.00 95.06 194 MET A CA 1
ATOM 1569 C C . MET A 1 194 ? 5.874 2.583 -4.496 1.00 95.06 194 MET A C 1
ATOM 1571 O O . MET A 1 194 ? 5.668 3.283 -3.508 1.00 95.06 194 MET A O 1
ATOM 1575 N N . GLU A 1 195 ? 6.757 1.592 -4.446 1.00 93.94 195 GLU A N 1
ATOM 1576 C CA . GLU A 1 195 ? 7.566 1.263 -3.258 1.00 93.94 195 GLU A CA 1
ATOM 1577 C C . GLU A 1 195 ? 8.601 2.351 -2.897 1.00 93.94 195 GLU A C 1
ATOM 1579 O O . GLU A 1 195 ? 9.162 2.386 -1.799 1.00 93.94 195 GLU A O 1
ATOM 1584 N N . GLY A 1 196 ? 8.949 3.223 -3.848 1.00 93.00 196 GLY A N 1
ATOM 1585 C CA . GLY A 1 196 ? 10.033 4.184 -3.686 1.00 93.00 196 GLY A CA 1
ATOM 1586 C C . GLY A 1 196 ? 9.621 5.430 -2.911 1.00 93.00 196 GLY A C 1
ATOM 1587 O O . GLY A 1 196 ? 9.053 6.345 -3.496 1.00 93.00 196 GLY A O 1
ATOM 1588 N N . PHE A 1 197 ? 10.027 5.553 -1.643 1.00 94.38 197 PHE A N 1
ATOM 1589 C CA . PHE A 1 197 ? 9.787 6.771 -0.854 1.00 94.38 197 PHE A CA 1
ATOM 1590 C C . PHE A 1 197 ? 10.994 7.256 -0.034 1.00 94.38 197 PHE A C 1
ATOM 1592 O O . PHE A 1 197 ? 11.976 6.543 0.232 1.00 94.38 197 PHE A O 1
ATOM 1599 N N . ARG A 1 198 ? 10.927 8.529 0.368 1.00 92.94 198 ARG A N 1
ATOM 1600 C CA . ARG A 1 198 ? 11.828 9.177 1.330 1.00 92.94 198 ARG A CA 1
ATOM 1601 C C . ARG A 1 198 ? 11.009 9.921 2.370 1.00 92.94 198 ARG A C 1
ATOM 1603 O O . ARG A 1 198 ? 10.092 10.652 2.020 1.00 92.94 198 ARG A O 1
ATOM 1610 N N . VAL A 1 199 ? 11.436 9.813 3.623 1.00 90.12 199 VAL A N 1
ATOM 1611 C CA . VAL A 1 199 ? 10.949 10.649 4.722 1.00 90.12 199 VAL A CA 1
ATOM 1612 C C . VAL A 1 199 ? 12.055 11.634 5.086 1.00 90.12 199 VAL A C 1
ATOM 1614 O O . VAL A 1 199 ? 13.179 11.231 5.397 1.00 90.12 199 VAL A O 1
ATOM 1617 N N . ARG A 1 200 ? 11.779 12.938 5.011 1.00 87.81 200 ARG A N 1
ATOM 1618 C CA . ARG A 1 200 ? 12.710 13.991 5.442 1.00 87.81 200 ARG A CA 1
ATOM 1619 C C . ARG A 1 200 ? 11.962 15.074 6.201 1.00 87.81 200 ARG A C 1
ATOM 1621 O O . ARG A 1 200 ? 11.108 15.738 5.630 1.00 87.81 200 ARG A O 1
ATOM 1628 N N . ARG A 1 201 ? 12.345 15.295 7.467 1.00 86.19 201 ARG A N 1
ATOM 1629 C CA . ARG A 1 201 ? 11.734 16.305 8.356 1.00 86.19 201 ARG A CA 1
ATOM 1630 C C . ARG A 1 201 ? 10.200 16.173 8.416 1.00 86.19 201 ARG A C 1
ATOM 1632 O O . ARG A 1 201 ? 9.497 17.152 8.217 1.00 86.19 201 ARG A O 1
ATOM 1639 N N . GLY A 1 202 ? 9.702 14.947 8.589 1.00 80.44 202 GLY A N 1
ATOM 1640 C CA . GLY A 1 202 ? 8.263 14.644 8.614 1.00 80.44 202 GLY A CA 1
ATOM 1641 C C . GLY A 1 202 ? 7.578 14.615 7.243 1.00 80.44 202 GLY A C 1
ATOM 1642 O O . GLY A 1 202 ? 6.500 14.059 7.124 1.00 80.44 202 GLY A O 1
ATOM 1643 N N . ARG A 1 203 ? 8.209 15.127 6.178 1.00 87.69 203 ARG A N 1
ATOM 1644 C CA . ARG A 1 203 ? 7.630 15.097 4.832 1.00 87.69 203 ARG A CA 1
ATOM 1645 C C . ARG A 1 203 ? 7.937 13.788 4.115 1.00 87.69 203 ARG A C 1
ATOM 1647 O O . ARG A 1 203 ? 9.105 13.399 4.003 1.00 87.69 203 ARG A O 1
ATOM 1654 N N . ILE A 1 204 ? 6.893 13.175 3.570 1.00 94.12 204 ILE A N 1
ATOM 1655 C CA . ILE A 1 204 ? 6.958 11.981 2.727 1.00 94.12 204 ILE A CA 1
ATOM 1656 C C . ILE A 1 204 ? 7.034 12.420 1.265 1.00 94.12 204 ILE A C 1
ATOM 1658 O O . ILE A 1 204 ? 6.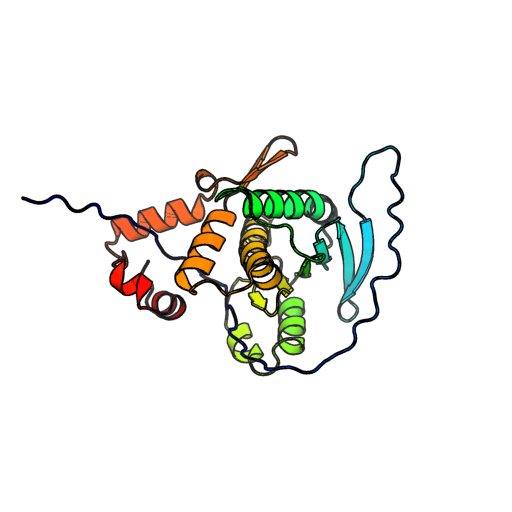402 13.387 0.838 1.00 94.12 204 ILE A O 1
ATOM 1662 N N . THR A 1 205 ? 7.896 11.779 0.488 1.00 94.00 205 THR A N 1
ATOM 1663 C CA . THR A 1 205 ? 8.024 12.042 -0.947 1.00 94.00 205 THR A CA 1
ATOM 1664 C C . THR A 1 205 ? 8.278 10.735 -1.667 1.00 94.00 205 THR A C 1
ATOM 1666 O O . THR A 1 205 ? 9.315 10.097 -1.454 1.00 94.00 205 THR A O 1
ATOM 1669 N N . PHE A 1 206 ? 7.330 10.362 -2.519 1.00 94.75 206 PHE A N 1
ATOM 1670 C CA . PHE A 1 206 ? 7.444 9.210 -3.394 1.00 94.75 206 PHE A CA 1
ATOM 1671 C C . PHE A 1 206 ? 8.216 9.567 -4.665 1.00 94.75 206 PHE A C 1
ATOM 1673 O O . PHE A 1 206 ? 8.144 10.683 -5.180 1.00 94.75 206 PHE A O 1
ATOM 1680 N N . SER A 1 207 ? 9.042 8.633 -5.116 1.00 89.12 207 SER A N 1
ATOM 1681 C CA . SER A 1 207 ? 9.828 8.719 -6.340 1.00 89.12 207 SER A CA 1
ATOM 1682 C C . SER A 1 207 ? 10.488 7.370 -6.602 1.00 89.12 207 SER A C 1
ATOM 1684 O O . SER A 1 207 ? 11.109 6.793 -5.704 1.00 89.12 207 SER A O 1
ATOM 1686 N N . MET A 1 208 ? 10.470 6.939 -7.862 1.00 79.19 208 MET A N 1
ATOM 1687 C CA . MET A 1 208 ? 11.160 5.732 -8.331 1.00 79.19 208 MET A CA 1
ATOM 1688 C C . MET A 1 208 ? 12.642 5.692 -7.908 1.00 79.19 208 MET A C 1
ATOM 1690 O O . MET A 1 208 ? 13.135 4.662 -7.452 1.00 79.19 208 MET A O 1
ATOM 1694 N N . ASP A 1 209 ? 13.340 6.836 -7.931 1.00 84.25 209 ASP A N 1
ATOM 1695 C CA . ASP A 1 209 ? 14.757 6.959 -7.535 1.00 84.25 209 ASP A CA 1
ATOM 1696 C C . ASP A 1 209 ? 15.005 6.702 -6.039 1.00 84.25 209 ASP A C 1
ATOM 1698 O O . ASP A 1 209 ? 16.144 6.652 -5.554 1.00 84.25 209 ASP A O 1
ATOM 1702 N N . SER A 1 210 ? 13.938 6.613 -5.253 1.00 87.94 210 SER A N 1
ATOM 1703 C CA . SER A 1 210 ? 13.997 6.304 -3.828 1.00 87.94 210 SER A CA 1
ATOM 1704 C C . SER A 1 210 ? 13.924 4.807 -3.551 1.00 87.94 210 SER A C 1
ATOM 1706 O O . SER A 1 210 ? 14.270 4.388 -2.442 1.00 87.94 210 SER A O 1
ATOM 1708 N N . ASN A 1 211 ? 13.577 3.997 -4.554 1.00 86.38 211 ASN A N 1
ATOM 1709 C CA . ASN A 1 211 ? 13.577 2.548 -4.451 1.00 86.38 211 ASN A CA 1
ATOM 1710 C C . ASN A 1 211 ? 14.981 1.967 -4.700 1.00 86.38 211 ASN A C 1
ATOM 1712 O O . ASN A 1 211 ? 15.342 1.495 -5.787 1.00 86.38 211 ASN A O 1
ATOM 1716 N N . ARG A 1 212 ? 15.823 2.044 -3.663 1.00 82.56 212 ARG A N 1
ATOM 1717 C CA . ARG A 1 212 ? 17.217 1.577 -3.723 1.00 82.56 212 ARG A CA 1
ATOM 1718 C C . ARG A 1 212 ? 17.327 0.071 -3.912 1.00 82.56 212 ARG A C 1
ATOM 1720 O O . ARG A 1 212 ? 18.257 -0.358 -4.595 1.00 82.56 212 ARG A O 1
ATOM 1727 N N . GLU A 1 213 ? 16.420 -0.700 -3.316 1.00 82.88 213 GLU A N 1
ATOM 1728 C CA . GLU A 1 213 ? 16.433 -2.156 -3.423 1.00 82.88 213 GLU A CA 1
ATOM 1729 C C . GLU A 1 213 ? 16.172 -2.583 -4.867 1.00 82.88 213 GLU A C 1
ATOM 1731 O O . GLU A 1 213 ? 17.011 -3.272 -5.453 1.00 82.88 213 GLU A O 1
ATOM 1736 N N . ARG A 1 214 ? 15.089 -2.102 -5.492 1.00 84.44 214 ARG A N 1
ATOM 1737 C CA . ARG A 1 214 ? 14.781 -2.434 -6.894 1.00 84.44 214 ARG A CA 1
ATOM 1738 C C . ARG A 1 214 ? 15.869 -1.949 -7.844 1.00 84.44 214 ARG A C 1
ATOM 1740 O O . ARG A 1 214 ? 16.335 -2.709 -8.691 1.00 84.44 214 ARG A O 1
ATOM 1747 N N . SER A 1 215 ? 16.392 -0.741 -7.623 1.00 85.56 215 SER A N 1
ATOM 1748 C CA . SER A 1 215 ? 17.544 -0.226 -8.377 1.00 85.56 215 SER A CA 1
ATOM 1749 C C . SER A 1 215 ? 18.786 -1.119 -8.249 1.00 85.56 215 SER A C 1
ATOM 1751 O O . SER A 1 215 ? 19.561 -1.265 -9.195 1.00 85.56 215 SER A O 1
ATOM 1753 N N . TYR A 1 216 ? 19.027 -1.696 -7.070 1.00 84.56 216 TYR A N 1
ATOM 1754 C CA . TYR A 1 216 ? 20.143 -2.606 -6.833 1.00 84.56 216 TYR A CA 1
ATOM 1755 C C . TYR A 1 216 ? 19.923 -3.970 -7.492 1.00 84.56 216 TYR A C 1
ATOM 1757 O O . TYR A 1 216 ? 20.827 -4.442 -8.184 1.00 84.56 216 TYR A O 1
ATOM 1765 N N . ARG A 1 217 ? 18.728 -4.557 -7.359 1.00 82.19 217 ARG A N 1
ATOM 1766 C CA . ARG A 1 217 ? 18.366 -5.827 -8.008 1.00 82.19 217 ARG A CA 1
ATOM 1767 C C . ARG A 1 217 ? 18.478 -5.737 -9.532 1.00 82.19 217 ARG A C 1
ATOM 1769 O O . ARG A 1 217 ? 19.141 -6.577 -10.133 1.00 82.19 217 ARG A O 1
ATOM 1776 N N . LEU A 1 218 ? 17.987 -4.654 -10.139 1.00 84.62 218 LEU A N 1
ATOM 1777 C CA . LEU A 1 218 ? 18.149 -4.395 -11.575 1.00 84.62 218 LEU A CA 1
ATOM 1778 C C . LEU A 1 218 ? 19.627 -4.358 -11.999 1.00 84.62 218 LEU A C 1
ATOM 1780 O O . LEU A 1 218 ? 20.015 -4.915 -13.028 1.00 84.62 218 LEU A O 1
ATOM 1784 N N . ARG A 1 219 ? 20.496 -3.730 -11.194 1.00 85.81 219 ARG A N 1
ATOM 1785 C CA . ARG A 1 219 ? 21.942 -3.724 -11.469 1.00 85.81 219 ARG A CA 1
ATOM 1786 C C . ARG A 1 219 ? 22.553 -5.121 -11.400 1.00 85.81 219 ARG A C 1
ATOM 1788 O O . ARG A 1 219 ? 23.458 -5.392 -12.187 1.00 85.81 219 ARG A O 1
ATOM 1795 N N . ILE A 1 220 ? 22.102 -5.974 -10.479 1.00 86.00 220 ILE A N 1
ATOM 1796 C CA . ILE A 1 220 ? 22.554 -7.369 -10.395 1.00 86.00 220 ILE A CA 1
ATOM 1797 C C . ILE A 1 220 ? 22.114 -8.134 -11.639 1.00 86.00 220 ILE A C 1
ATOM 1799 O O . ILE A 1 220 ? 22.982 -8.662 -12.325 1.00 86.00 220 ILE A O 1
ATOM 1803 N N . ALA A 1 221 ? 20.822 -8.122 -11.970 1.00 82.75 221 ALA A N 1
ATOM 1804 C CA . ALA A 1 221 ? 20.271 -8.849 -13.115 1.00 82.75 221 ALA A CA 1
ATOM 1805 C C . ALA A 1 221 ? 20.969 -8.490 -14.433 1.00 82.75 221 ALA A C 1
ATOM 1807 O O . ALA A 1 221 ? 21.350 -9.354 -15.226 1.00 82.75 221 ALA A O 1
ATOM 1808 N N . ARG A 1 222 ? 21.237 -7.192 -14.628 1.00 86.06 222 ARG A N 1
ATOM 1809 C CA . ARG A 1 222 ? 22.004 -6.707 -15.777 1.00 86.06 222 ARG A CA 1
ATOM 1810 C C . ARG A 1 222 ? 23.429 -7.264 -15.799 1.00 86.06 222 ARG A C 1
ATOM 1812 O O . ARG A 1 222 ? 23.935 -7.587 -16.869 1.00 86.06 222 ARG A O 1
ATOM 1819 N N . ARG A 1 223 ? 24.100 -7.339 -14.645 1.00 88.31 223 ARG A N 1
ATOM 1820 C CA . ARG A 1 223 ? 25.472 -7.866 -14.539 1.00 88.31 223 ARG A CA 1
ATOM 1821 C C . ARG A 1 223 ? 25.529 -9.381 -14.721 1.00 88.31 223 ARG A C 1
ATOM 1823 O O . ARG A 1 223 ? 26.520 -9.864 -15.255 1.00 88.31 223 ARG A O 1
ATOM 1830 N N . SER A 1 224 ? 24.499 -10.109 -14.299 1.00 87.56 224 SER A N 1
ATOM 1831 C CA . SER A 1 224 ? 24.411 -11.567 -14.419 1.00 87.56 224 SER A CA 1
ATOM 1832 C C . SER A 1 224 ? 23.795 -12.048 -15.737 1.00 87.56 224 SER A C 1
ATOM 1834 O O . SER A 1 224 ? 23.632 -13.250 -15.912 1.00 87.56 224 SER A O 1
ATOM 1836 N N . ASN A 1 225 ? 23.465 -11.140 -16.665 1.00 84.75 225 ASN A N 1
ATOM 18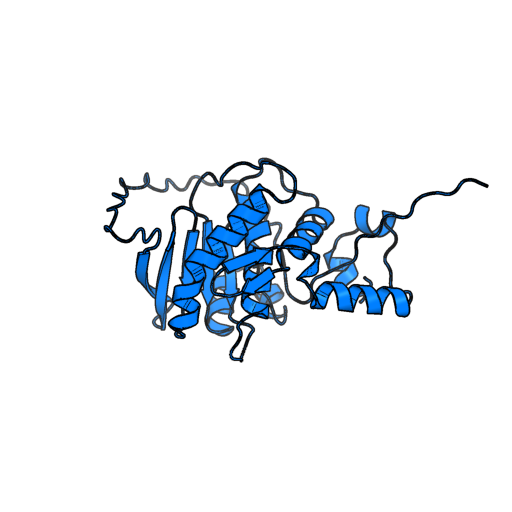37 C CA . ASN A 1 225 ? 22.770 -11.449 -17.921 1.00 84.75 225 ASN A CA 1
ATOM 1838 C C . ASN A 1 225 ? 21.460 -12.239 -17.708 1.00 84.75 225 ASN A C 1
ATOM 1840 O O . ASN A 1 225 ? 21.111 -13.102 -18.508 1.00 84.75 225 ASN A O 1
ATOM 1844 N N . ALA A 1 226 ? 20.747 -11.939 -16.619 1.00 83.56 226 ALA A N 1
ATOM 1845 C CA . ALA A 1 226 ? 19.499 -12.594 -16.223 1.00 83.56 226 ALA A CA 1
ATOM 1846 C C . ALA A 1 226 ? 18.244 -11.805 -16.645 1.00 83.56 226 ALA A C 1
ATOM 1848 O O . ALA A 1 226 ? 17.175 -12.034 -16.090 1.00 83.56 226 ALA A O 1
ATOM 1849 N N . MET A 1 227 ? 18.397 -10.873 -17.596 1.00 80.19 227 MET A N 1
ATOM 1850 C CA . MET A 1 227 ? 17.334 -9.974 -18.055 1.00 80.19 227 MET A CA 1
ATOM 1851 C C . MET A 1 227 ? 16.280 -10.711 -18.901 1.00 80.19 227 MET A C 1
ATOM 1853 O O . MET A 1 227 ? 16.646 -11.431 -19.833 1.00 80.19 227 MET A O 1
ATOM 1857 N N . ILE A 1 228 ? 14.995 -10.465 -18.653 1.00 80.00 228 ILE A N 1
ATOM 1858 C CA . ILE A 1 228 ? 13.867 -11.038 -19.395 1.00 80.00 228 ILE A CA 1
ATOM 1859 C C . ILE A 1 228 ? 13.605 -10.218 -20.671 1.00 80.00 228 ILE A C 1
ATOM 1861 O O . ILE A 1 228 ? 13.498 -8.987 -20.626 1.00 80.00 228 ILE A O 1
ATOM 1865 N N . PRO A 1 229 ? 13.500 -10.860 -21.848 1.00 85.12 229 PRO A N 1
ATOM 1866 C CA . PRO A 1 229 ? 13.094 -10.188 -23.075 1.00 85.12 229 PRO A CA 1
ATOM 1867 C C . PRO A 1 229 ? 11.681 -9.602 -22.966 1.00 85.12 229 PRO A C 1
ATOM 1869 O O . PRO A 1 229 ? 10.760 -10.279 -22.528 1.00 85.12 229 PRO A O 1
ATOM 1872 N N . LEU A 1 230 ? 11.467 -8.389 -23.486 1.00 81.69 230 LEU A N 1
ATOM 1873 C CA . LEU A 1 230 ? 10.160 -7.713 -23.423 1.00 81.69 230 LEU A CA 1
ATOM 1874 C C . LEU A 1 230 ? 9.000 -8.571 -23.951 1.00 81.69 230 LEU A C 1
ATOM 1876 O O . LEU A 1 230 ? 7.926 -8.568 -23.373 1.00 81.69 230 LEU A O 1
ATOM 1880 N N . ARG A 1 231 ? 9.206 -9.316 -25.042 1.00 83.38 231 ARG A N 1
ATOM 1881 C CA . ARG A 1 231 ? 8.167 -10.212 -25.572 1.00 83.38 231 ARG A CA 1
ATOM 1882 C C . ARG A 1 231 ? 7.788 -11.295 -24.559 1.00 83.38 231 ARG A C 1
ATO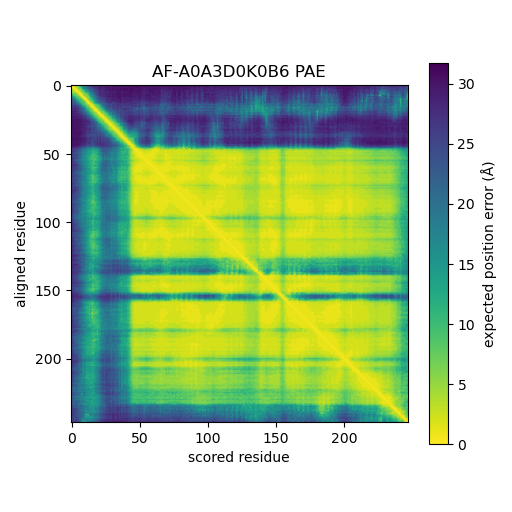M 1884 O O . ARG A 1 231 ? 6.613 -11.556 -24.380 1.00 83.38 231 ARG A O 1
ATOM 1891 N N . GLU A 1 232 ? 8.781 -11.885 -23.900 1.00 81.94 232 GLU A N 1
ATOM 1892 C CA . GLU A 1 232 ? 8.559 -12.905 -22.874 1.00 81.94 232 GLU A CA 1
ATOM 1893 C C . GLU A 1 232 ? 7.813 -12.303 -21.674 1.00 81.94 232 GLU A C 1
ATOM 1895 O O . GLU A 1 232 ? 6.858 -12.901 -21.204 1.00 81.94 232 GLU A O 1
ATOM 1900 N N . LEU A 1 233 ? 8.153 -11.074 -21.266 1.00 78.06 233 LEU A N 1
ATOM 1901 C CA . LEU A 1 233 ? 7.442 -10.350 -20.206 1.00 78.06 233 LEU A CA 1
ATOM 1902 C C . LEU A 1 233 ? 5.972 -10.055 -20.552 1.00 78.06 233 LEU A C 1
ATOM 1904 O O . LEU A 1 233 ? 5.107 -10.187 -19.694 1.00 78.06 233 LEU A O 1
ATOM 1908 N N . LEU A 1 234 ? 5.693 -9.629 -21.788 1.00 80.50 234 LEU A N 1
ATOM 1909 C CA . LEU A 1 234 ? 4.339 -9.271 -22.227 1.00 80.50 234 LEU A CA 1
ATOM 1910 C C . LEU A 1 234 ? 3.435 -10.498 -22.411 1.00 80.50 234 LEU A C 1
ATOM 1912 O O . LEU A 1 234 ? 2.230 -10.393 -22.193 1.00 80.50 234 LEU A O 1
ATOM 1916 N N . ASP A 1 235 ? 4.015 -11.624 -22.833 1.00 80.56 235 ASP A N 1
ATOM 1917 C CA . ASP A 1 235 ? 3.291 -12.867 -23.124 1.00 80.56 235 ASP A CA 1
ATOM 1918 C C . ASP A 1 235 ? 3.225 -13.815 -21.907 1.00 80.56 235 ASP A C 1
ATOM 1920 O O . ASP A 1 235 ? 2.479 -14.796 -21.926 1.00 80.56 235 ASP A O 1
ATOM 1924 N N . GLY A 1 236 ? 4.030 -13.568 -20.871 1.00 66.88 236 GLY A N 1
ATOM 1925 C CA . GLY A 1 236 ? 4.182 -14.446 -19.715 1.00 66.88 236 GLY A CA 1
ATOM 1926 C C . GLY A 1 236 ? 3.362 -14.037 -18.494 1.00 66.88 236 GLY A C 1
ATOM 1927 O O . GLY A 1 236 ? 2.993 -12.879 -18.313 1.00 66.88 236 GLY A O 1
ATOM 1928 N N . ASP A 1 237 ? 3.123 -15.012 -17.619 1.00 65.2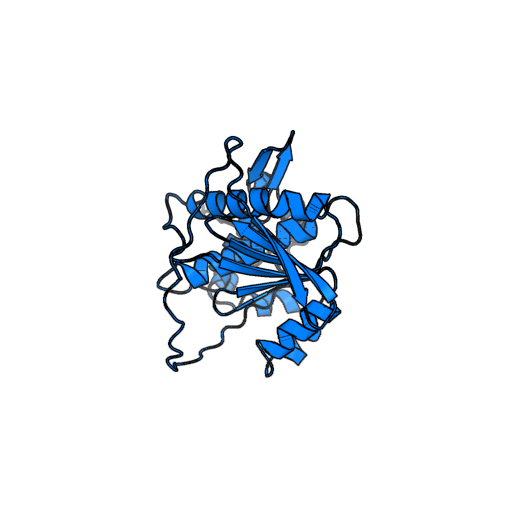5 237 ASP A N 1
ATOM 1929 C CA . ASP A 1 237 ? 2.633 -14.764 -16.265 1.00 65.25 237 ASP A CA 1
ATOM 1930 C C . ASP A 1 237 ? 3.816 -14.299 -15.390 1.00 65.25 237 ASP A C 1
ATOM 1932 O O . ASP A 1 237 ? 4.810 -15.032 -15.294 1.00 65.25 237 ASP A O 1
ATOM 1936 N N . PRO A 1 238 ? 3.740 -13.117 -14.745 1.00 61.19 238 PRO A N 1
ATOM 1937 C CA . PRO A 1 238 ? 4.765 -12.630 -13.827 1.00 61.19 238 PRO A CA 1
ATOM 1938 C C . PRO A 1 238 ? 5.217 -13.681 -12.814 1.00 61.19 238 PRO A C 1
ATOM 1940 O O . PRO A 1 238 ? 6.412 -13.767 -12.541 1.00 61.19 238 PRO A O 1
ATOM 1943 N N . HIS A 1 239 ? 4.298 -14.522 -12.325 1.00 54.25 239 HIS A N 1
ATOM 1944 C CA . HIS A 1 239 ? 4.570 -15.546 -11.322 1.00 54.25 239 HIS A CA 1
ATOM 1945 C C . HIS A 1 239 ? 5.513 -16.650 -11.829 1.00 54.25 239 HIS A C 1
ATOM 1947 O O . HIS A 1 239 ? 6.369 -17.133 -11.087 1.00 54.25 239 HIS A O 1
ATOM 1953 N N . VAL A 1 240 ? 5.439 -16.998 -13.119 1.00 55.69 240 VAL A N 1
ATOM 1954 C CA . VAL A 1 240 ? 6.290 -18.030 -13.745 1.00 55.69 240 VAL A CA 1
ATOM 1955 C C . VAL A 1 240 ? 7.755 -17.587 -13.820 1.00 55.69 240 VAL A C 1
ATOM 1957 O O . VAL A 1 240 ? 8.669 -18.412 -13.744 1.00 55.69 240 VAL A O 1
ATOM 1960 N N . PHE A 1 241 ? 8.010 -16.282 -13.921 1.00 51.28 241 PHE A N 1
ATOM 1961 C CA . PHE A 1 241 ? 9.373 -15.748 -13.891 1.00 51.28 241 PHE A CA 1
ATOM 1962 C C . PHE A 1 241 ? 9.992 -15.786 -12.488 1.00 51.28 241 PHE A C 1
ATOM 1964 O O . PHE A 1 241 ? 11.213 -15.938 -12.368 1.00 51.28 241 PHE A O 1
ATOM 1971 N N . LEU A 1 242 ? 9.160 -15.733 -11.438 1.00 53.09 242 LEU A N 1
ATOM 1972 C CA . LEU A 1 242 ? 9.589 -15.746 -10.035 1.00 53.09 242 LEU A CA 1
ATOM 1973 C C . LEU A 1 242 ? 10.230 -17.081 -9.646 1.00 53.09 242 LEU A C 1
ATOM 1975 O O . LEU A 1 242 ? 11.292 -17.096 -9.023 1.00 53.09 242 LEU A O 1
ATOM 1979 N N . GLU A 1 243 ? 9.633 -18.201 -10.064 1.00 41.84 243 GLU A N 1
ATOM 1980 C CA . GLU A 1 243 ? 10.137 -19.550 -9.762 1.00 41.84 243 GLU A CA 1
ATOM 1981 C C . GLU A 1 243 ? 11.484 -19.852 -10.441 1.00 41.84 243 GLU A C 1
ATOM 1983 O O . GLU A 1 243 ? 12.257 -20.686 -9.967 1.00 41.84 243 GLU A O 1
ATOM 1988 N N . GLN A 1 244 ? 11.796 -19.157 -11.540 1.00 41.53 244 GLN A N 1
ATOM 1989 C CA . GLN A 1 244 ? 12.999 -19.387 -12.347 1.00 41.53 244 GLN A CA 1
ATOM 1990 C C . GLN A 1 244 ? 14.167 -18.449 -12.007 1.00 41.53 244 GLN A C 1
ATOM 1992 O O . GLN A 1 244 ? 15.246 -18.589 -12.589 1.00 41.53 244 GLN A O 1
ATOM 1997 N N . GLY A 1 245 ? 13.977 -17.484 -11.099 1.00 38.50 245 GLY A N 1
ATOM 1998 C CA . GLY A 1 245 ? 15.018 -16.528 -10.703 1.00 38.50 245 GLY A CA 1
ATOM 1999 C C . GLY A 1 245 ? 15.490 -15.595 -11.829 1.00 38.50 245 GLY A C 1
ATOM 2000 O O . GLY A 1 245 ? 16.626 -15.118 -11.789 1.00 38.50 245 GLY A O 1
ATOM 2001 N N . LYS A 1 246 ? 14.648 -15.353 -12.841 1.00 34.62 246 LYS A N 1
ATOM 2002 C CA . LYS A 1 246 ? 14.918 -14.427 -13.957 1.00 34.62 246 LYS A CA 1
ATOM 2003 C C . LYS A 1 246 ? 14.341 -13.040 -13.641 1.00 34.62 246 LYS A C 1
ATOM 2005 O O . LYS A 1 246 ? 13.394 -12.947 -12.866 1.00 34.62 246 LYS A O 1
ATOM 2010 N N . SER A 1 247 ? 14.927 -11.962 -14.174 1.00 45.81 247 SER A N 1
ATOM 2011 C CA . SER A 1 247 ? 14.538 -10.566 -13.859 1.00 45.81 247 SER A CA 1
ATOM 2012 C C . SER A 1 247 ? 14.243 -9.729 -15.087 1.00 45.81 247 SER A C 1
ATOM 2014 O O . SER A 1 247 ? 15.022 -9.832 -16.046 1.00 45.81 247 SER A O 1
#

Solvent-accessible surface area (backbone atoms only — not comparable to full-atom values): 14563 Å² total; per-residue (Å²): 138,85,90,76,87,86,81,87,81,72,65,79,70,88,27,67,56,74,61,90,73,86,75,81,84,79,93,72,87,71,76,75,85,71,86,78,79,80,76,84,52,100,77,73,68,72,58,46,83,40,87,37,69,59,97,86,40,68,29,35,32,39,36,41,87,57,35,38,37,42,27,41,51,80,55,60,73,58,58,71,43,45,59,63,49,54,53,53,42,51,54,42,70,26,50,76,85,48,89,50,82,75,63,87,57,59,41,44,32,36,43,23,52,36,65,69,59,34,51,53,52,40,39,72,76,36,63,93,48,27,71,66,54,70,68,45,74,60,56,38,32,34,46,97,34,32,27,44,29,30,50,74,46,95,55,103,70,48,55,64,33,49,24,48,48,31,22,33,48,40,52,18,48,45,61,58,51,48,96,61,84,66,59,67,51,56,47,54,54,49,19,60,45,50,34,4,51,46,79,55,96,90,43,76,48,77,37,57,92,46,28,57,65,62,56,48,52,51,53,48,28,63,74,69,71,34,62,61,53,65,68,57,53,74,77,42,61,61,67,67,40,48,82,69,75,50,38

Sequence (247 aa):
MIRRPLMLLALLLTGCAQTYVHTRHTDGVRSEPANRSWSMSEEGNWSSLQPWTFMGVEGTLVETPNWEIYTTIDNERFVNFLPDFYEAALEHYRTAFGELPAPPRPMETYLFGDRRQWKNKTRMMLPELASSFEGLGRGGFTADGVAVLYDIDNSMWDRDTLALSSHEGWHQYAQTTFQQQLPPWLDEGIATLMEGFRVRRGRITFSMDSNRERSYRLRIARRSNAMIPLRELLDGDPHVFLEQGKS

Mean predicted aligned error: 10.61 Å

Radius of gyration: 18.94 Å; Cα contacts (8 Å, |Δi|>4): 361; chains: 1; bounding box: 52×47×61 Å

pLDDT: mean 77.48, std 23.61, range [25.33, 98.56]

Foldseek 3Di:
DDDDDDDAFFDDDLFEDEDPDPDDDDDDPDDDPDDPDPDDDPPPDQWDWDWDDQPNQTWIFIDGQAATETESDPPPVVSVLVRQLLVQLQVCLQPVVHGADRQPHHQAEYEYQDDVSLLVVCCVVPVPCSVVNVPRDAAWYDDQLYIGHYQPDPDDPSLVVSLRVSLRSQVSSCNRGPPDHDDQLVSRSVSLQSSFWDADPNDIDGGSVRNVVVVVVVVVLVVVVLGDDPVCSVPDDSVVCVVVVGD